Protein AF-A0A7U9SGE2-F1 (afdb_monomer)

pLDDT: mean 87.0, std 10.81, range [28.8, 98.5]

Nearest PDB structures (foldseek):
  7luy-assembly3_C  TM=8.066E-01  e=1.264E-09  Bartonella henselae str. Houston-1
  7luy-assembly3_D  TM=8.077E-01  e=1.597E-09  Bartonella henselae str. Houston-1
  1ex7-assembly1_A  TM=7.491E-01  e=9.435E-10  Saccharomyces cerevisiae
  4f4j-assembly2_A  TM=6.483E-01  e=5.455E-09  Saccharomyces cerevisiae S288C
  1z6g-assembly1_A  TM=7.133E-01  e=2.646E-08  Plasmodium falciparum 3D7

Sequence (364 aa):
MLKKLFLIDGAAGTGKTDFIQYVKNKYHNANILYKYTTRSFREDDDKENLDLIFLPEEEYRLKNIKDENSYIYGGCSYGFLESDLNESLEKYEYTIIIVRSYQTINGLIQRYKEKAFVIPVFIYTDRNLVEQRLRLDGYSQEKIDFRVKRSESCWEDYLENDYLEIPIIINNSSKSDFHRKINQLFKSELVKERYDYIYINPSVKYELISPLYGYKKIIQNKLEEFPFEKNVFLMMKFRDENQGTYKYIEKELKNNGFNCVRADDKEWAHITDTSFNPMAVLYCCKYGIALFDEAEKGSTYNPNVAYELGMMQCQNKRCLILKHSSLPNPPFDIVKDLYITYTKEIEIEEILSNWLISLKGKGR

Radius of gyration: 27.53 Å; Cα contacts (8 Å, |Δi|>4): 521; chains: 1; bounding box: 65×34×81 Å

Structure (mmCIF, N/CA/C/O backbone):
data_AF-A0A7U9SGE2-F1
#
_entry.id   AF-A0A7U9SGE2-F1
#
loop_
_atom_site.group_PDB
_atom_site.id
_atom_site.type_symbol
_atom_site.label_atom_id
_atom_site.label_alt_id
_atom_site.label_comp_id
_atom_site.label_asym_id
_atom_site.label_entity_id
_atom_site.label_seq_id
_atom_site.pdbx_PDB_ins_code
_atom_site.Cartn_x
_atom_site.Cartn_y
_atom_site.Cartn_z
_atom_site.occupancy
_atom_site.B_iso_or_equiv
_atom_site.auth_seq_id
_atom_site.auth_comp_id
_atom_site.auth_asym_id
_atom_site.auth_atom_id
_atom_site.pdbx_PDB_model_num
ATOM 1 N N . MET A 1 1 ? -3.901 10.226 -5.146 1.00 70.19 1 MET A N 1
ATOM 2 C CA . MET A 1 1 ? -3.843 9.108 -6.114 1.00 70.19 1 MET A CA 1
ATOM 3 C C . MET A 1 1 ? -2.519 8.400 -5.946 1.00 70.19 1 MET A C 1
ATOM 5 O O . MET A 1 1 ? -1.485 9.063 -5.971 1.00 70.19 1 MET A O 1
ATOM 9 N N . LEU A 1 2 ? -2.558 7.085 -5.764 1.00 86.75 2 LEU A N 1
ATOM 10 C CA . LEU A 1 2 ? -1.365 6.256 -5.630 1.00 86.75 2 LEU A CA 1
ATOM 11 C C . LEU A 1 2 ? -0.524 6.296 -6.911 1.00 86.75 2 LEU A C 1
ATOM 13 O O . LEU A 1 2 ? -1.055 6.352 -8.027 1.00 86.75 2 LEU A O 1
ATOM 17 N N . LYS A 1 3 ? 0.797 6.288 -6.735 1.00 93.62 3 LYS A N 1
ATOM 18 C CA . LYS A 1 3 ? 1.788 6.367 -7.813 1.00 93.62 3 LYS A CA 1
ATOM 19 C C . LYS A 1 3 ? 2.025 4.996 -8.438 1.00 93.62 3 LYS A C 1
ATOM 21 O O . LYS A 1 3 ? 1.731 3.974 -7.818 1.00 93.62 3 LYS A O 1
ATOM 26 N N . LYS A 1 4 ? 2.524 4.970 -9.674 1.00 94.75 4 LYS A N 1
ATOM 27 C CA . LYS A 1 4 ? 2.770 3.735 -10.426 1.00 94.75 4 LYS A CA 1
ATOM 28 C C . LYS A 1 4 ? 4.206 3.716 -10.925 1.00 94.75 4 LYS A C 1
ATOM 30 O O . LYS A 1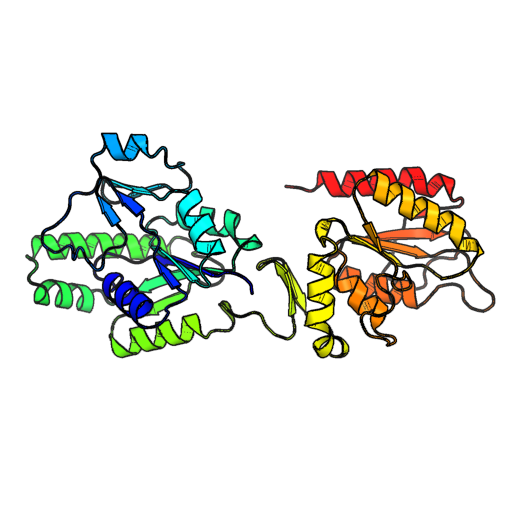 4 ? 4.654 4.675 -11.548 1.00 94.75 4 LYS A O 1
ATOM 35 N N . LEU A 1 5 ? 4.903 2.620 -10.663 1.00 95.25 5 LEU A N 1
ATOM 36 C CA . LEU A 1 5 ? 6.276 2.379 -11.082 1.00 95.25 5 LEU A CA 1
ATOM 37 C C . LEU A 1 5 ? 6.302 1.191 -12.042 1.00 95.25 5 LEU A C 1
ATOM 39 O O . LEU A 1 5 ? 6.166 0.052 -11.610 1.00 95.25 5 LEU A O 1
ATOM 43 N N . PHE A 1 6 ? 6.490 1.440 -13.332 1.00 94.00 6 PHE A N 1
ATOM 44 C CA . PHE A 1 6 ? 6.685 0.381 -14.314 1.00 94.00 6 PHE A CA 1
ATOM 45 C C . PHE A 1 6 ? 8.160 0.009 -14.418 1.00 94.00 6 PHE A C 1
ATOM 47 O O . PHE A 1 6 ? 8.995 0.863 -14.720 1.00 94.00 6 PHE A O 1
ATOM 54 N N . LEU A 1 7 ? 8.459 -1.271 -14.214 1.00 93.25 7 LEU A N 1
ATOM 55 C CA . LEU A 1 7 ? 9.791 -1.843 -14.391 1.00 93.25 7 LEU A CA 1
ATOM 56 C C . LEU A 1 7 ? 9.797 -2.611 -15.710 1.00 93.25 7 LEU A C 1
ATOM 58 O O . LEU A 1 7 ? 9.253 -3.709 -15.794 1.00 93.25 7 LEU A O 1
ATOM 62 N N . ILE A 1 8 ? 10.346 -2.004 -16.756 1.00 90.44 8 ILE A N 1
ATOM 63 C CA . ILE A 1 8 ? 10.325 -2.566 -18.104 1.00 90.44 8 ILE A CA 1
ATOM 64 C C . ILE A 1 8 ? 11.584 -3.391 -18.340 1.00 90.44 8 ILE A C 1
ATOM 66 O O . ILE A 1 8 ? 12.702 -2.873 -18.352 1.00 90.44 8 ILE A O 1
ATOM 70 N N . ASP A 1 9 ? 11.374 -4.665 -18.616 1.00 86.81 9 ASP A N 1
ATOM 71 C CA . ASP A 1 9 ? 12.390 -5.625 -18.991 1.00 86.81 9 ASP A CA 1
ATOM 72 C C . ASP A 1 9 ? 12.185 -6.074 -20.452 1.00 86.81 9 ASP A C 1
ATOM 74 O O . ASP A 1 9 ? 11.081 -6.048 -20.993 1.00 86.81 9 ASP A O 1
ATOM 78 N N . GLY A 1 10 ? 13.256 -6.448 -21.145 1.00 76.50 10 GLY A N 1
ATOM 79 C CA . GLY A 1 10 ? 13.202 -7.044 -22.488 1.00 76.50 10 GLY A CA 1
ATOM 80 C C . GLY A 1 10 ? 14.547 -6.982 -23.212 1.00 76.50 10 GLY A C 1
ATOM 81 O O . GLY A 1 10 ? 15.361 -6.097 -22.944 1.00 76.50 10 GLY A O 1
ATOM 82 N N . ALA A 1 11 ? 14.824 -7.900 -24.136 1.00 66.62 11 ALA A N 1
ATOM 83 C CA . ALA A 1 11 ? 16.107 -7.951 -24.841 1.00 66.62 11 ALA A CA 1
ATOM 84 C C . ALA A 1 11 ? 16.345 -6.760 -25.800 1.00 66.62 11 ALA A C 1
ATOM 86 O O . ALA A 1 11 ? 15.543 -5.834 -25.924 1.00 66.62 11 ALA A O 1
ATOM 87 N N . ALA A 1 12 ? 17.501 -6.722 -26.468 1.00 62.81 12 ALA A N 1
ATOM 88 C CA . ALA A 1 12 ? 17.719 -5.771 -27.560 1.00 62.81 12 ALA A CA 1
ATOM 89 C C . ALA A 1 12 ? 16.817 -6.132 -28.757 1.00 62.81 12 ALA A C 1
ATOM 91 O O . ALA A 1 12 ? 16.664 -7.307 -29.065 1.00 62.81 12 ALA A O 1
ATOM 92 N N . GLY A 1 13 ? 16.227 -5.139 -29.428 1.00 61.16 13 GLY A N 1
ATOM 93 C CA . GLY A 1 13 ? 15.352 -5.375 -30.589 1.00 61.16 13 GLY A CA 1
ATOM 94 C C . GLY A 1 13 ? 13.910 -5.791 -30.261 1.00 61.16 13 GLY A C 1
ATOM 95 O O . GLY A 1 13 ? 13.106 -5.942 -31.175 1.00 61.16 13 GLY A O 1
ATOM 96 N N . THR A 1 14 ? 13.533 -5.9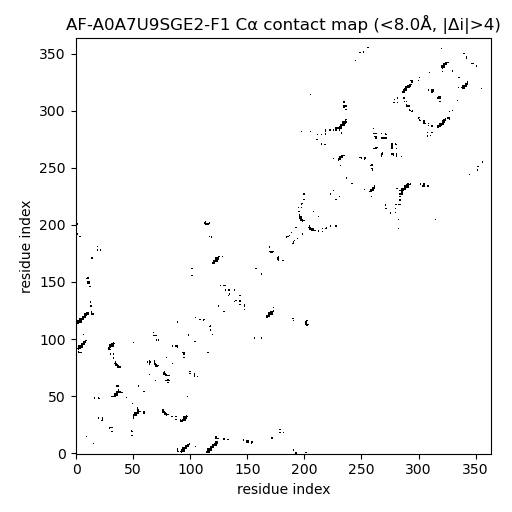07 -28.982 1.00 67.56 14 THR A N 1
ATOM 97 C CA . THR A 1 14 ? 12.165 -6.299 -28.587 1.00 67.56 14 THR A CA 1
ATOM 98 C C . THR A 1 14 ? 11.148 -5.154 -28.615 1.00 67.56 14 THR A C 1
ATOM 100 O O . THR A 1 14 ? 9.967 -5.386 -28.390 1.00 67.56 14 THR A O 1
ATOM 103 N N . GLY A 1 15 ? 11.560 -3.917 -28.929 1.00 75.38 15 GLY A N 1
ATOM 104 C CA . GLY A 1 15 ? 10.654 -2.763 -29.075 1.00 75.38 15 GLY A CA 1
ATOM 105 C C . GLY A 1 15 ? 10.629 -1.761 -27.923 1.00 75.38 15 GLY A C 1
ATOM 106 O O . GLY A 1 15 ? 9.680 -0.993 -27.812 1.00 75.38 15 GLY A O 1
ATOM 107 N N . LYS A 1 16 ? 11.661 -1.724 -27.075 1.00 81.06 16 LYS A N 1
ATOM 108 C CA . LYS A 1 16 ? 11.772 -0.736 -25.982 1.00 81.06 16 LYS A CA 1
ATOM 109 C C . LYS A 1 16 ? 11.719 0.719 -26.461 1.00 81.06 16 LYS A C 1
ATOM 111 O O . LYS A 1 16 ? 11.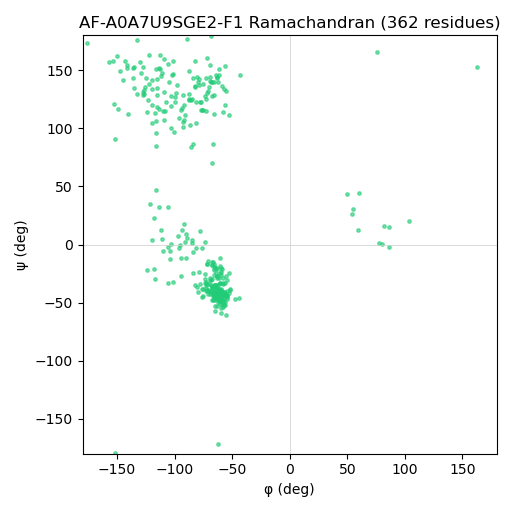042 1.529 -25.842 1.00 81.06 16 LYS A O 1
ATOM 116 N N . THR A 1 17 ? 12.372 1.033 -27.578 1.00 80.69 17 THR A N 1
ATOM 117 C CA . THR A 1 17 ? 12.326 2.373 -28.186 1.00 80.69 17 THR A CA 1
ATOM 118 C C . THR A 1 17 ? 10.905 2.738 -28.623 1.00 80.69 17 THR A C 1
ATOM 120 O O . THR A 1 17 ? 10.425 3.824 -28.312 1.00 80.69 17 THR A O 1
ATOM 123 N N . ASP A 1 18 ? 10.189 1.800 -29.257 1.00 85.31 18 ASP A N 1
ATOM 124 C CA . ASP A 1 18 ? 8.790 1.995 -29.662 1.00 85.31 18 ASP A CA 1
ATOM 125 C C . ASP A 1 18 ? 7.867 2.161 -28.443 1.00 85.31 18 ASP A C 1
ATOM 127 O O . ASP A 1 18 ? 6.985 3.016 -28.450 1.00 85.31 18 ASP A O 1
ATOM 131 N N . PHE A 1 19 ? 8.118 1.419 -27.356 1.00 88.12 19 PHE A N 1
ATOM 132 C CA . PHE A 1 19 ? 7.424 1.604 -26.079 1.00 88.12 19 PHE A CA 1
ATOM 133 C C . PHE A 1 19 ? 7.643 3.014 -25.514 1.00 88.12 19 PHE A C 1
ATOM 135 O O . PHE A 1 19 ? 6.668 3.690 -25.188 1.00 88.12 19 PHE A O 1
ATOM 142 N N . ILE A 1 20 ? 8.899 3.475 -25.421 1.00 87.69 20 ILE A N 1
ATOM 143 C CA . ILE A 1 20 ? 9.243 4.815 -24.917 1.00 87.69 20 ILE A CA 1
ATOM 144 C C . ILE A 1 20 ? 8.519 5.884 -25.733 1.00 87.69 20 ILE A C 1
ATOM 146 O O . ILE A 1 20 ? 7.838 6.734 -25.160 1.00 87.69 20 ILE A O 1
ATOM 150 N N . GLN A 1 21 ? 8.650 5.832 -27.059 1.00 88.19 21 GLN A N 1
ATOM 151 C CA . GLN A 1 21 ? 8.074 6.829 -27.955 1.00 88.19 21 GLN A CA 1
ATOM 152 C C . GLN A 1 21 ? 6.547 6.855 -27.836 1.00 88.19 21 GLN A C 1
ATOM 154 O O . GLN A 1 21 ? 5.941 7.917 -27.693 1.00 88.19 21 GLN A O 1
ATOM 159 N N . TYR A 1 22 ? 5.919 5.679 -27.843 1.00 90.81 22 TYR A N 1
ATOM 160 C CA . TYR A 1 22 ? 4.475 5.563 -27.713 1.00 90.81 22 TYR A CA 1
ATOM 161 C C . TYR A 1 22 ? 3.971 6.107 -26.370 1.00 90.81 22 TYR A C 1
ATOM 163 O O . TYR A 1 22 ? 2.984 6.846 -26.335 1.00 90.81 22 TYR A O 1
ATOM 171 N N . VAL A 1 23 ? 4.660 5.782 -25.269 1.00 91.56 23 VAL A N 1
ATOM 172 C CA . VAL A 1 23 ? 4.284 6.253 -23.932 1.00 91.56 23 VAL A CA 1
ATOM 173 C C . VAL A 1 23 ? 4.472 7.763 -23.802 1.00 91.56 23 VAL A C 1
ATOM 175 O O . VAL A 1 23 ? 3.528 8.431 -23.388 1.00 91.56 23 VAL A O 1
ATOM 178 N N . LYS A 1 24 ? 5.619 8.315 -24.225 1.00 89.06 24 LYS A N 1
ATOM 179 C CA . LYS A 1 24 ? 5.891 9.766 -24.207 1.00 89.06 24 LYS A CA 1
ATOM 180 C C . LYS A 1 24 ? 4.834 10.561 -24.979 1.00 89.06 24 LYS A C 1
ATOM 182 O O . LYS A 1 24 ? 4.360 11.588 -24.500 1.00 89.06 24 LYS A O 1
ATOM 187 N N . ASN A 1 25 ? 4.432 10.067 -26.150 1.00 90.44 25 ASN A N 1
ATOM 188 C CA . ASN A 1 25 ? 3.464 10.757 -27.003 1.00 90.44 25 ASN A CA 1
ATOM 189 C C . ASN A 1 25 ? 2.035 10.704 -26.453 1.00 90.44 25 ASN A C 1
ATOM 191 O O . ASN A 1 25 ? 1.255 11.624 -26.689 1.00 90.44 25 ASN A O 1
ATOM 195 N N . LYS A 1 26 ? 1.667 9.621 -25.761 1.00 92.75 26 LYS A N 1
ATOM 196 C CA . LYS A 1 26 ? 0.279 9.366 -25.357 1.00 92.75 26 LYS A CA 1
ATOM 197 C C . LYS A 1 26 ? -0.029 9.699 -23.899 1.00 92.75 26 LYS A C 1
ATOM 199 O O . LYS A 1 26 ? -1.162 10.065 -23.593 1.00 92.75 26 LYS A O 1
ATOM 204 N N . TYR A 1 27 ? 0.937 9.534 -23.002 1.00 91.06 27 TYR A N 1
ATOM 205 C CA . TYR A 1 27 ? 0.754 9.666 -21.559 1.00 91.06 27 TYR A CA 1
ATOM 206 C C . TYR A 1 27 ? 1.595 10.831 -21.036 1.00 91.06 27 TYR A C 1
ATOM 208 O O . TYR A 1 27 ? 2.706 10.649 -20.553 1.00 91.06 27 TYR A O 1
ATOM 216 N N . HIS A 1 28 ? 1.055 12.049 -21.110 1.00 90.12 28 HIS A N 1
ATOM 217 C CA . HIS A 1 28 ? 1.766 13.269 -20.692 1.00 90.12 28 HIS A CA 1
ATOM 218 C C . HIS A 1 28 ? 2.068 13.340 -19.183 1.00 90.12 28 HIS A C 1
ATOM 220 O O . HIS A 1 28 ? 2.900 14.129 -18.753 1.00 90.12 28 HIS A O 1
ATOM 226 N N . ASN A 1 29 ? 1.400 12.516 -18.373 1.00 91.25 29 ASN A N 1
ATOM 227 C CA . ASN A 1 29 ? 1.645 12.345 -16.938 1.00 91.25 29 ASN A CA 1
ATOM 228 C C . ASN A 1 29 ? 2.606 11.182 -16.625 1.00 91.25 29 ASN A C 1
ATOM 230 O O . ASN A 1 29 ? 2.692 10.757 -15.467 1.00 91.25 29 ASN A O 1
ATOM 234 N N . ALA A 1 30 ? 3.284 10.649 -17.644 1.00 94.12 30 ALA A N 1
ATOM 235 C CA . ALA A 1 30 ? 4.297 9.620 -17.518 1.00 94.12 30 ALA A CA 1
ATOM 236 C C . ALA A 1 30 ? 5.703 10.202 -17.686 1.00 94.12 30 ALA A C 1
ATOM 238 O O . ALA A 1 30 ? 5.945 11.017 -18.574 1.00 94.12 30 ALA A O 1
ATOM 239 N N . ASN A 1 31 ? 6.641 9.731 -16.870 1.00 96.00 31 ASN A N 1
ATOM 240 C CA . ASN A 1 31 ? 8.053 10.063 -16.981 1.00 96.00 31 ASN A CA 1
ATOM 241 C C . ASN A 1 31 ? 8.891 8.805 -17.210 1.00 96.00 31 ASN A C 1
ATOM 243 O O . ASN A 1 31 ? 8.720 7.798 -16.522 1.00 96.00 31 ASN A O 1
ATOM 247 N N . ILE A 1 32 ? 9.805 8.881 -18.177 1.00 94.75 32 ILE A N 1
ATOM 248 C CA . ILE A 1 32 ? 10.808 7.845 -18.426 1.00 94.75 32 ILE A CA 1
ATOM 249 C C . ILE A 1 32 ? 12.066 8.236 -17.652 1.00 94.75 32 ILE A C 1
ATOM 251 O O . ILE A 1 32 ? 12.657 9.280 -17.924 1.00 94.75 32 ILE A O 1
ATOM 255 N N . LEU A 1 33 ? 12.476 7.406 -16.697 1.00 94.88 33 LEU A N 1
ATOM 256 C CA . LEU A 1 33 ? 13.685 7.639 -15.921 1.00 94.88 33 LEU A CA 1
ATOM 257 C C . LEU A 1 33 ? 14.923 7.348 -16.775 1.00 94.88 33 LEU A C 1
ATOM 259 O O . LEU A 1 33 ? 15.059 6.259 -17.337 1.00 94.88 33 LEU A O 1
ATOM 263 N N . TYR A 1 34 ? 15.838 8.312 -16.829 1.00 92.25 34 TYR A N 1
ATOM 264 C CA . TYR A 1 34 ? 17.134 8.133 -17.469 1.00 92.25 34 TYR A CA 1
ATOM 265 C C . TYR A 1 34 ? 18.093 7.373 -16.548 1.00 92.2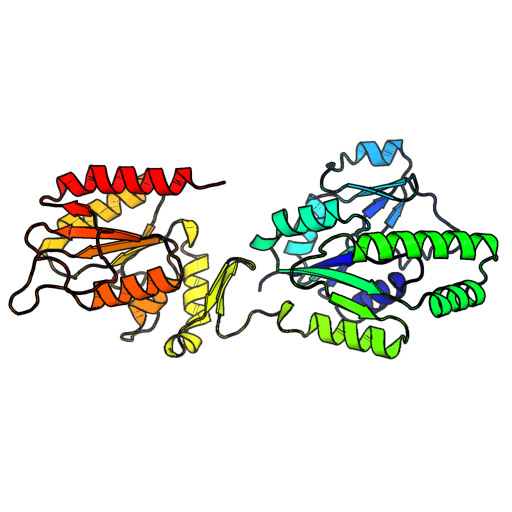5 34 TYR A C 1
ATOM 267 O O . TYR A 1 34 ? 18.157 7.628 -15.346 1.00 92.25 34 TYR A O 1
ATOM 275 N N . LYS A 1 35 ? 18.875 6.458 -17.120 1.00 93.38 35 LYS A N 1
ATOM 276 C CA . LYS A 1 35 ? 19.960 5.753 -16.429 1.00 93.38 35 LYS A CA 1
ATOM 277 C C . LYS A 1 35 ? 21.306 6.196 -16.961 1.00 93.38 35 LYS A C 1
ATOM 279 O O . LYS A 1 35 ? 21.477 6.410 -18.156 1.00 93.38 35 LYS A O 1
ATOM 284 N N . TYR A 1 36 ? 22.293 6.209 -16.090 1.00 95.69 36 TYR A N 1
ATOM 285 C CA . TYR A 1 36 ? 23.687 6.376 -16.449 1.00 95.69 36 TYR A CA 1
ATOM 286 C C . TYR A 1 36 ? 24.263 5.046 -16.935 1.00 95.69 36 TYR A C 1
ATOM 288 O O . TYR A 1 36 ? 23.899 3.982 -16.426 1.00 95.69 36 TYR A O 1
ATOM 296 N N . THR A 1 37 ? 25.161 5.084 -17.917 1.00 94.88 37 THR A N 1
ATOM 297 C CA . THR A 1 37 ? 25.868 3.888 -18.385 1.00 94.88 37 THR A CA 1
ATOM 298 C C . THR A 1 37 ? 27.280 4.188 -18.868 1.00 94.88 37 THR A C 1
ATOM 300 O O . THR A 1 37 ? 27.529 5.254 -19.423 1.00 94.88 37 THR A O 1
ATOM 303 N N . THR A 1 38 ? 28.175 3.209 -18.710 1.00 95.44 38 THR A N 1
ATOM 304 C CA . THR A 1 38 ? 29.545 3.237 -19.253 1.00 95.44 38 THR A CA 1
ATOM 305 C C . THR A 1 38 ? 29.652 2.615 -20.646 1.00 95.44 38 THR A C 1
ATOM 307 O O . THR A 1 38 ? 30.730 2.547 -21.237 1.00 95.44 38 THR A O 1
ATOM 310 N N . ARG A 1 39 ? 28.523 2.164 -21.213 1.00 90.31 39 ARG A N 1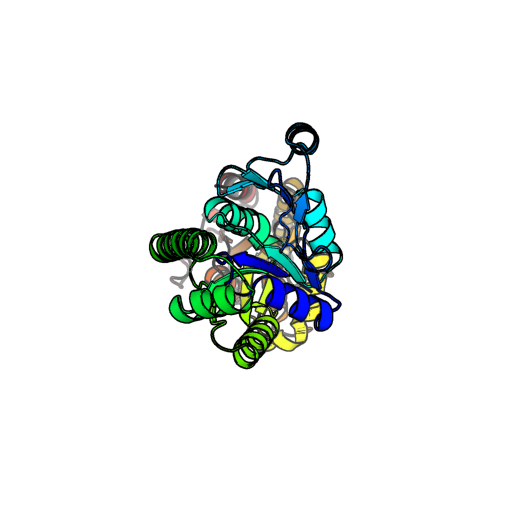
ATOM 311 C CA . ARG A 1 39 ? 28.453 1.689 -22.597 1.00 90.31 39 ARG A CA 1
ATOM 312 C C . ARG A 1 39 ? 28.806 2.826 -23.558 1.00 90.31 39 ARG A C 1
ATOM 314 O O . ARG A 1 39 ? 28.312 3.931 -23.406 1.00 90.31 39 ARG A O 1
ATOM 321 N N . SER A 1 40 ? 29.561 2.548 -24.617 1.00 87.31 40 SER A N 1
ATOM 322 C CA . SER A 1 40 ? 29.750 3.520 -25.701 1.00 87.31 40 SER A CA 1
ATOM 323 C C . SER A 1 40 ? 28.464 3.734 -26.510 1.00 87.31 40 SER A C 1
ATOM 325 O O . SER A 1 40 ? 27.698 2.794 -26.765 1.00 87.31 40 SER A O 1
ATOM 327 N N . PHE A 1 41 ? 28.257 4.971 -26.955 1.00 85.25 41 PHE A N 1
ATOM 328 C CA . PHE A 1 41 ? 27.234 5.309 -27.942 1.00 85.25 41 PHE A CA 1
ATOM 329 C C . PHE A 1 41 ? 27.469 4.517 -29.240 1.00 85.25 41 PHE A C 1
ATOM 331 O O . PHE A 1 41 ? 28.610 4.367 -29.677 1.00 85.25 41 PHE A O 1
ATOM 338 N N . ARG A 1 42 ? 26.408 3.966 -29.832 1.00 81.00 42 ARG A N 1
ATOM 339 C CA . ARG A 1 42 ? 26.447 3.212 -31.098 1.00 81.00 42 ARG A CA 1
ATOM 340 C C . ARG A 1 42 ? 25.866 4.061 -32.222 1.00 81.00 42 ARG A C 1
ATOM 342 O O . ARG A 1 42 ? 25.034 4.914 -31.966 1.00 81.00 42 ARG A O 1
ATOM 349 N N . GLU A 1 43 ? 26.254 3.801 -33.465 1.00 69.62 43 GLU A N 1
ATOM 350 C CA . GLU A 1 43 ? 25.733 4.551 -34.623 1.00 69.62 43 GLU A CA 1
ATOM 351 C C . GLU A 1 43 ? 24.205 4.469 -34.753 1.00 69.62 43 GLU A C 1
ATOM 353 O O . GLU A 1 43 ? 23.572 5.452 -35.118 1.00 69.62 43 GLU A O 1
ATOM 358 N N . ASP A 1 44 ? 23.609 3.339 -34.367 1.00 66.75 44 ASP A N 1
ATOM 359 C CA . ASP A 1 44 ? 22.158 3.126 -34.442 1.00 66.75 44 ASP A CA 1
ATOM 360 C C . ASP A 1 44 ? 21.398 3.579 -33.177 1.00 66.75 44 ASP A C 1
ATOM 362 O O . ASP A 1 44 ? 20.211 3.289 -33.018 1.00 66.75 44 ASP A O 1
ATOM 366 N N . ASP A 1 45 ? 22.081 4.211 -32.218 1.00 72.25 45 ASP A N 1
ATOM 367 C CA . ASP A 1 45 ? 21.438 4.759 -31.026 1.00 72.25 45 ASP A CA 1
ATOM 368 C C . ASP A 1 45 ? 20.718 6.074 -31.398 1.00 72.25 45 ASP A C 1
ATOM 370 O O . ASP A 1 45 ? 21.344 7.070 -31.751 1.00 72.25 45 ASP A O 1
ATOM 374 N N . ASP A 1 46 ? 19.389 6.113 -31.280 1.00 69.12 46 ASP A N 1
ATOM 375 C CA . ASP A 1 46 ? 18.607 7.342 -31.473 1.00 69.12 46 ASP A CA 1
ATOM 376 C C . ASP A 1 46 ? 18.622 8.206 -30.200 1.00 69.12 46 ASP A C 1
ATOM 378 O O . ASP A 1 46 ? 17.931 7.907 -29.221 1.00 69.12 46 ASP A O 1
ATOM 382 N N . LYS A 1 47 ? 19.405 9.294 -30.210 1.00 64.38 47 LYS A N 1
ATOM 383 C CA . LYS A 1 47 ? 19.574 10.201 -29.057 1.00 64.38 47 LYS A CA 1
ATOM 384 C C . LYS A 1 47 ? 18.258 10.759 -28.509 1.00 64.38 47 LYS A C 1
ATOM 386 O O . LYS A 1 47 ? 18.190 11.008 -27.307 1.00 64.38 47 LYS A O 1
ATOM 391 N N . GLU A 1 48 ? 17.229 10.947 -29.333 1.00 61.84 48 GLU A N 1
ATOM 392 C CA . GLU A 1 48 ? 15.953 11.522 -28.883 1.00 61.84 48 GLU A CA 1
ATOM 393 C C . GLU A 1 48 ? 15.070 10.493 -28.152 1.00 61.84 48 GLU A C 1
ATOM 395 O O . GLU A 1 48 ? 14.252 10.844 -27.292 1.00 61.84 48 GLU A O 1
ATOM 400 N N . ASN A 1 49 ? 15.280 9.202 -28.429 1.00 66.06 49 ASN A N 1
ATOM 401 C CA . ASN A 1 49 ? 14.423 8.106 -27.974 1.00 66.06 49 ASN A CA 1
ATOM 402 C C . ASN A 1 49 ? 15.130 7.090 -27.057 1.00 66.06 49 ASN A C 1
ATOM 404 O O . ASN A 1 49 ? 14.663 5.960 -26.902 1.00 66.06 49 ASN A O 1
ATOM 408 N N . LEU A 1 50 ? 16.222 7.497 -26.402 1.00 79.19 50 LEU A N 1
ATOM 409 C CA . LEU A 1 50 ? 16.955 6.681 -25.427 1.00 79.19 50 LEU A CA 1
ATOM 410 C C . LEU A 1 50 ? 16.637 7.055 -23.977 1.00 79.19 50 LEU A C 1
ATOM 412 O O . LEU A 1 50 ? 16.438 8.220 -23.644 1.00 79.19 50 LEU A O 1
ATOM 416 N N . ASP A 1 51 ? 16.658 6.047 -23.105 1.00 85.50 51 ASP A N 1
ATOM 417 C CA . ASP A 1 51 ? 16.588 6.151 -21.641 1.00 85.50 51 ASP A CA 1
ATOM 418 C C . ASP A 1 51 ? 17.983 6.233 -20.990 1.00 85.50 51 ASP A C 1
ATOM 420 O O . ASP A 1 51 ? 18.135 5.941 -19.805 1.00 85.50 51 ASP A O 1
ATOM 424 N N . LEU A 1 52 ? 19.030 6.560 -21.757 1.00 90.31 52 LEU A N 1
ATOM 425 C CA . LEU A 1 52 ? 20.425 6.434 -21.330 1.00 90.31 52 LEU A CA 1
ATOM 426 C C . LEU A 1 52 ? 21.184 7.762 -21.388 1.00 90.31 52 LEU A C 1
ATOM 428 O O . LEU A 1 52 ? 21.104 8.500 -22.367 1.00 90.31 52 LEU A O 1
ATOM 432 N N . ILE A 1 53 ? 21.990 7.997 -20.357 1.00 91.88 53 ILE A N 1
ATOM 433 C CA . ILE A 1 53 ? 23.021 9.027 -20.274 1.00 91.88 53 ILE A CA 1
ATOM 434 C C . ILE A 1 53 ? 24.369 8.307 -20.299 1.00 91.88 53 ILE A C 1
ATOM 436 O O . ILE A 1 53 ? 24.699 7.535 -19.396 1.00 91.88 53 ILE A O 1
ATOM 440 N N . PHE A 1 54 ? 25.139 8.536 -21.356 1.00 93.56 54 PHE A N 1
ATOM 441 C CA . PHE A 1 54 ? 26.429 7.888 -21.573 1.00 93.56 54 PHE A CA 1
ATOM 442 C C . PHE A 1 54 ? 27.533 8.663 -20.859 1.00 93.56 54 PHE A C 1
ATOM 444 O O . PHE A 1 54 ? 27.689 9.856 -21.108 1.00 93.56 54 PHE A O 1
ATOM 451 N N . LEU A 1 55 ? 28.289 7.989 -19.994 1.00 93.88 55 LEU A N 1
ATOM 452 C CA . LEU A 1 55 ? 29.377 8.580 -19.218 1.00 93.88 55 LEU A CA 1
ATOM 453 C C . LEU A 1 55 ? 30.662 7.749 -19.352 1.00 93.88 55 LEU A C 1
ATOM 455 O O . LEU A 1 55 ? 30.587 6.520 -19.429 1.00 93.88 55 LEU A O 1
ATOM 459 N N . PRO A 1 56 ? 31.847 8.382 -19.309 1.00 94.25 56 PRO A N 1
ATOM 460 C CA . PRO A 1 56 ? 33.091 7.684 -19.015 1.00 94.25 56 PRO A CA 1
ATOM 461 C C . PRO A 1 56 ? 33.024 6.951 -17.667 1.00 94.25 56 PRO A C 1
ATOM 463 O O . PRO A 1 56 ? 32.314 7.363 -16.750 1.00 94.25 56 PRO A O 1
ATOM 466 N N . GLU A 1 57 ? 33.812 5.886 -17.527 1.00 92.88 57 GLU A N 1
ATOM 467 C CA . GLU A 1 57 ? 33.875 5.060 -16.312 1.00 92.88 57 GLU A CA 1
ATOM 468 C C . GLU A 1 57 ? 34.171 5.892 -15.046 1.00 92.88 57 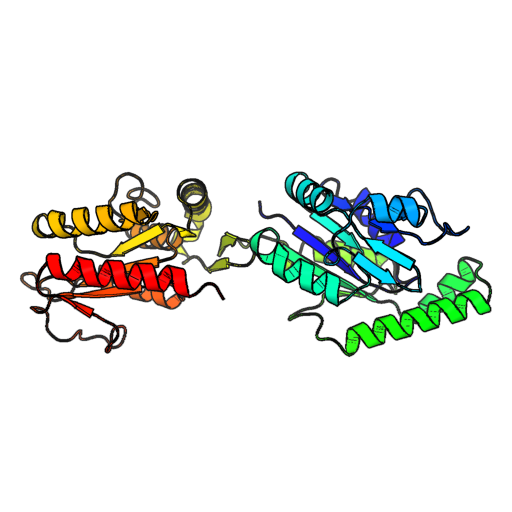GLU A C 1
ATOM 470 O O . GLU A 1 57 ? 33.563 5.672 -13.998 1.00 92.88 57 GLU A O 1
ATOM 475 N N . GLU A 1 58 ? 35.059 6.884 -15.145 1.00 93.44 58 GLU A N 1
ATOM 476 C CA . GLU A 1 58 ? 35.407 7.782 -14.037 1.00 93.44 58 GLU A CA 1
ATOM 477 C C . GLU A 1 58 ? 34.220 8.658 -13.609 1.00 93.44 58 GLU A C 1
ATOM 479 O O . GLU A 1 58 ? 33.890 8.720 -12.425 1.00 93.44 58 GLU A O 1
ATOM 484 N N . GLU A 1 59 ? 33.512 9.269 -14.562 1.00 94.69 59 GLU A N 1
ATOM 485 C CA . GLU A 1 59 ? 32.332 10.095 -14.284 1.00 94.69 59 GLU A CA 1
ATOM 486 C C . GLU A 1 59 ? 31.157 9.275 -13.745 1.00 94.69 59 GLU A C 1
ATOM 488 O O . GLU A 1 59 ? 30.431 9.735 -12.863 1.00 94.69 59 GLU A O 1
ATOM 493 N N . TYR A 1 60 ? 30.982 8.043 -14.235 1.00 95.12 60 TYR A N 1
ATOM 494 C CA . TYR A 1 60 ? 29.975 7.126 -13.706 1.00 95.12 60 TYR A CA 1
ATOM 495 C C . TYR A 1 60 ? 30.230 6.822 -12.225 1.00 95.12 60 TYR A C 1
ATOM 497 O O . TYR A 1 60 ? 29.300 6.861 -11.420 1.00 95.12 60 TYR A O 1
ATOM 505 N N . ARG A 1 61 ? 31.491 6.587 -11.836 1.00 92.06 61 ARG A N 1
ATOM 506 C CA . ARG A 1 61 ? 31.862 6.360 -10.429 1.00 92.06 61 ARG A CA 1
ATOM 507 C C . ARG A 1 61 ? 31.572 7.580 -9.559 1.00 92.06 61 ARG A C 1
ATOM 509 O O . ARG A 1 61 ? 31.062 7.420 -8.455 1.00 92.06 61 ARG A O 1
ATOM 516 N N . LEU A 1 62 ? 31.799 8.790 -10.074 1.00 95.50 62 LEU A N 1
ATOM 517 C CA . LEU A 1 62 ? 31.497 10.036 -9.358 1.00 95.50 62 LEU A CA 1
ATOM 518 C C . LEU A 1 62 ? 29.999 10.242 -9.082 1.00 95.50 62 LEU A C 1
ATOM 520 O O . LEU A 1 62 ? 29.651 10.992 -8.170 1.00 95.50 62 LEU A O 1
ATOM 524 N N . LYS A 1 63 ? 29.099 9.568 -9.814 1.00 94.50 63 LYS A N 1
ATOM 525 C CA . LYS A 1 63 ? 27.657 9.598 -9.512 1.00 94.50 63 LYS A CA 1
ATOM 526 C C . LYS A 1 63 ? 27.306 8.910 -8.194 1.00 94.50 63 LYS A C 1
ATOM 528 O O . LYS A 1 63 ? 26.218 9.163 -7.687 1.00 94.50 63 LYS A O 1
ATOM 533 N N . ASN A 1 64 ? 28.193 8.075 -7.638 1.00 92.25 64 ASN A N 1
ATOM 534 C CA . ASN A 1 64 ? 27.968 7.342 -6.387 1.00 92.25 64 ASN A CA 1
ATOM 535 C C . ASN A 1 64 ? 26.618 6.598 -6.375 1.00 92.25 64 ASN A C 1
ATOM 537 O O . ASN A 1 64 ? 25.866 6.637 -5.397 1.00 92.25 64 ASN A O 1
ATOM 541 N N . ILE A 1 65 ? 26.284 5.949 -7.495 1.00 95.31 65 ILE A N 1
ATOM 542 C CA . ILE A 1 65 ? 25.066 5.145 -7.612 1.00 95.31 65 ILE A CA 1
ATOM 543 C C . ILE A 1 65 ? 25.197 3.953 -6.666 1.00 95.31 65 ILE A C 1
ATOM 545 O O . ILE A 1 65 ? 26.194 3.237 -6.703 1.00 95.31 65 ILE A O 1
ATOM 549 N N . LYS A 1 66 ? 24.187 3.745 -5.819 1.00 94.44 66 LYS A N 1
ATOM 550 C CA . LYS A 1 66 ? 24.152 2.603 -4.901 1.00 94.44 66 LYS A CA 1
ATOM 551 C C . LYS A 1 66 ? 24.079 1.291 -5.676 1.00 94.44 66 LYS A C 1
ATOM 553 O O . LYS A 1 66 ? 23.350 1.210 -6.666 1.00 94.44 66 LYS A O 1
ATOM 558 N N . ASP A 1 67 ? 24.716 0.250 -5.146 1.00 92.62 67 ASP A N 1
ATOM 559 C CA . ASP A 1 67 ? 24.727 -1.087 -5.749 1.00 92.62 67 ASP A CA 1
ATOM 560 C C . ASP A 1 67 ? 23.312 -1.600 -6.057 1.00 92.62 67 ASP A C 1
ATOM 562 O O . ASP A 1 67 ? 23.060 -2.084 -7.155 1.00 92.62 67 ASP A O 1
ATOM 566 N N . GLU A 1 68 ? 22.353 -1.377 -5.150 1.00 93.62 68 GLU A N 1
ATOM 567 C CA . GLU A 1 68 ? 20.935 -1.752 -5.308 1.00 93.62 68 GLU A CA 1
ATOM 568 C C . GLU A 1 68 ? 20.216 -1.103 -6.508 1.00 93.62 68 GLU A C 1
ATOM 570 O O . GLU A 1 68 ? 19.173 -1.596 -6.940 1.00 93.62 68 GLU A O 1
ATOM 575 N N . ASN A 1 69 ? 20.770 -0.016 -7.054 1.00 95.88 69 ASN A N 1
ATOM 576 C CA . ASN A 1 69 ? 20.263 0.714 -8.220 1.00 95.88 69 ASN A CA 1
ATOM 577 C C . ASN A 1 69 ? 21.177 0.578 -9.441 1.00 95.88 69 ASN A C 1
ATOM 579 O O . ASN A 1 69 ? 21.028 1.328 -10.411 1.00 95.88 69 ASN A O 1
ATOM 583 N N . SER A 1 70 ? 22.133 -0.348 -9.401 1.00 95.62 70 SER A N 1
ATOM 584 C CA . SER A 1 70 ? 23.064 -0.588 -10.493 1.00 95.62 70 SER A CA 1
ATOM 585 C C . SER A 1 70 ? 23.148 -2.063 -10.858 1.00 95.62 70 SER A C 1
ATOM 587 O O . SER A 1 70 ? 22.810 -2.944 -10.072 1.00 95.62 70 SER A O 1
ATOM 589 N N . TYR A 1 71 ? 23.566 -2.330 -12.089 1.00 94.50 71 TYR A N 1
ATOM 590 C CA . TYR A 1 71 ? 23.782 -3.678 -12.588 1.00 94.50 71 TYR A CA 1
ATOM 591 C C . TYR A 1 71 ? 24.762 -3.667 -13.764 1.00 94.50 71 TYR A C 1
ATOM 593 O O . TYR A 1 71 ? 24.923 -2.665 -14.468 1.00 94.50 71 TYR A O 1
ATOM 601 N N . ILE A 1 72 ? 25.406 -4.809 -14.003 1.00 91.69 72 ILE A N 1
ATOM 602 C CA . ILE A 1 72 ? 26.304 -5.009 -15.143 1.00 91.69 72 ILE A CA 1
ATOM 603 C C . ILE A 1 72 ? 25.539 -5.729 -16.245 1.00 91.69 72 ILE A C 1
ATOM 605 O O . ILE A 1 72 ? 24.915 -6.762 -16.014 1.00 91.69 72 ILE A O 1
ATOM 609 N N . TYR A 1 73 ? 25.612 -5.213 -17.471 1.00 86.69 73 TYR A N 1
ATOM 610 C CA . TYR A 1 73 ? 24.995 -5.866 -18.622 1.00 86.69 73 TYR A CA 1
ATOM 611 C C . TYR A 1 73 ? 25.872 -5.770 -19.871 1.00 86.69 73 TYR A C 1
ATOM 613 O O . TYR A 1 73 ? 26.058 -4.711 -20.471 1.00 86.69 73 TYR A O 1
ATOM 621 N N . GLY A 1 74 ? 26.388 -6.919 -20.314 1.00 83.31 74 GLY A N 1
ATOM 622 C CA . GLY A 1 74 ? 27.324 -7.013 -21.439 1.00 83.31 74 GLY A CA 1
ATOM 623 C C . GLY A 1 74 ? 28.618 -6.242 -21.226 1.00 83.31 74 GLY A C 1
ATOM 624 O O . GLY A 1 74 ? 29.029 -5.530 -22.135 1.00 83.31 74 GLY A O 1
ATOM 625 N N . GLY A 1 75 ? 29.198 -6.364 -20.032 1.00 87.94 75 GLY A N 1
ATOM 626 C CA . GLY A 1 75 ? 30.488 -5.768 -19.682 1.00 87.94 75 GLY A CA 1
ATOM 627 C C . GLY A 1 75 ? 30.458 -4.271 -19.373 1.00 87.94 75 GLY A C 1
ATOM 628 O O . GLY A 1 75 ? 31.507 -3.712 -19.088 1.00 87.94 75 GLY A O 1
ATOM 629 N N . CYS A 1 76 ? 29.291 -3.623 -19.410 1.00 92.50 76 CYS A N 1
ATOM 630 C CA . CYS A 1 76 ? 29.144 -2.209 -19.061 1.00 92.50 76 CYS A CA 1
ATOM 631 C C . CYS A 1 76 ? 28.261 -2.043 -17.824 1.00 92.50 76 CYS A C 1
ATOM 633 O O . CYS A 1 76 ? 27.335 -2.834 -17.609 1.00 92.50 76 CYS A O 1
ATOM 635 N N . SER A 1 77 ? 28.513 -0.978 -17.071 1.00 94.88 77 SER A N 1
ATOM 636 C CA . SER A 1 77 ? 27.733 -0.594 -15.897 1.00 94.88 77 SER A CA 1
ATOM 637 C C . SER A 1 77 ? 26.503 0.207 -16.311 1.00 94.88 77 SER A C 1
ATOM 639 O O . SER A 1 77 ? 26.548 0.998 -17.261 1.00 94.88 77 SER A O 1
ATOM 641 N N . TYR A 1 78 ? 25.398 -0.010 -15.604 1.00 95.38 78 TYR A N 1
ATOM 642 C CA . TYR A 1 78 ? 24.149 0.734 -15.734 1.00 95.38 78 TYR A CA 1
ATOM 643 C C . TYR A 1 78 ? 23.620 1.050 -14.346 1.00 95.38 78 TYR A C 1
ATOM 645 O O . TYR A 1 78 ? 23.694 0.199 -13.463 1.00 95.38 78 TYR A O 1
ATOM 653 N N . GLY A 1 79 ? 23.019 2.222 -14.170 1.00 96.38 79 GLY A N 1
ATOM 654 C CA . GLY A 1 79 ? 22.363 2.550 -12.914 1.00 96.38 79 GLY A CA 1
ATOM 655 C C . GLY A 1 79 ? 21.649 3.890 -12.928 1.00 96.38 79 GLY A C 1
ATOM 656 O O . GLY A 1 79 ? 21.736 4.646 -13.892 1.00 96.38 79 GLY A O 1
ATOM 657 N N . PHE A 1 80 ? 20.919 4.183 -11.862 1.00 97.00 80 PHE A N 1
ATOM 658 C CA . PHE A 1 80 ? 20.127 5.405 -11.716 1.00 97.00 80 PHE A CA 1
ATOM 659 C C . PHE A 1 80 ? 20.217 5.929 -10.285 1.00 97.00 80 PHE A C 1
ATOM 661 O O . PHE A 1 80 ? 20.461 5.177 -9.340 1.00 97.00 80 PHE A O 1
ATOM 668 N N . LEU A 1 81 ? 20.020 7.234 -10.117 1.00 96.75 81 LEU A N 1
ATOM 669 C CA . LEU A 1 81 ? 20.008 7.831 -8.791 1.00 96.75 81 LEU A CA 1
ATOM 670 C C . LEU A 1 81 ? 18.658 7.581 -8.120 1.00 96.75 81 LEU A C 1
ATOM 672 O O . LEU A 1 81 ? 17.594 7.733 -8.718 1.00 96.75 81 LEU A O 1
ATOM 676 N N . GLU A 1 82 ? 18.716 7.223 -6.840 1.00 95.50 82 GLU A N 1
ATOM 677 C CA . GLU A 1 82 ? 17.528 7.041 -6.002 1.00 95.50 82 GLU A CA 1
ATOM 678 C C . GLU A 1 82 ? 16.726 8.351 -5.884 1.00 95.50 82 GLU A C 1
ATOM 680 O O . GLU A 1 82 ? 15.499 8.323 -5.822 1.00 95.50 82 GLU A O 1
ATOM 685 N N . SER A 1 83 ? 17.409 9.503 -5.880 1.00 95.81 83 SER A N 1
ATOM 686 C CA . SER A 1 83 ? 16.782 10.831 -5.877 1.00 95.81 83 SER A CA 1
ATOM 687 C C . SER A 1 83 ? 15.879 11.034 -7.087 1.00 95.81 83 SER A C 1
ATOM 689 O O . SER A 1 83 ? 14.729 11.424 -6.922 1.00 95.81 83 SER A O 1
ATOM 691 N N . ASP A 1 84 ? 16.371 10.697 -8.279 1.00 96.62 84 ASP A N 1
ATOM 692 C CA . ASP A 1 84 ? 15.674 10.938 -9.544 1.00 96.62 84 ASP A CA 1
ATOM 693 C C . ASP A 1 84 ? 14.416 10.059 -9.634 1.00 96.62 84 ASP A C 1
ATOM 695 O O . ASP A 1 84 ? 13.361 10.493 -10.103 1.00 96.62 84 ASP A O 1
ATOM 699 N N . LEU A 1 85 ? 14.502 8.820 -9.132 1.00 96.94 85 LEU A N 1
ATOM 700 C CA . LEU A 1 85 ? 13.358 7.913 -9.042 1.00 96.94 85 LEU A CA 1
ATOM 701 C C . LEU A 1 85 ? 12.283 8.447 -8.082 1.00 96.94 85 LEU A C 1
ATOM 703 O O . LEU A 1 85 ? 11.102 8.473 -8.441 1.00 96.94 85 LEU A O 1
ATOM 707 N N . ASN A 1 86 ? 12.675 8.892 -6.884 1.00 96.19 86 ASN A N 1
ATOM 708 C CA . ASN A 1 86 ? 11.731 9.454 -5.915 1.00 96.19 86 ASN A CA 1
ATOM 709 C C . ASN A 1 86 ? 11.094 10.751 -6.439 1.00 96.19 86 ASN A C 1
ATOM 711 O O . ASN A 1 86 ? 9.871 10.873 -6.417 1.00 96.19 86 ASN A O 1
ATOM 715 N N . GLU A 1 87 ? 11.887 11.659 -7.010 1.00 96.62 87 GLU A N 1
ATOM 716 C CA . GLU A 1 87 ? 11.395 12.895 -7.628 1.00 96.62 87 GLU A CA 1
ATOM 717 C C . GLU A 1 87 ? 10.394 12.601 -8.756 1.00 96.62 87 GLU A C 1
ATOM 719 O O . GLU A 1 87 ? 9.340 13.237 -8.856 1.00 96.62 87 GLU A O 1
ATOM 724 N N . SER A 1 88 ? 10.684 11.598 -9.591 1.00 96.75 88 SER A N 1
ATOM 725 C CA . SER A 1 88 ? 9.766 11.165 -10.642 1.00 96.75 88 SER A CA 1
ATOM 726 C C . SER A 1 88 ? 8.439 10.664 -10.066 1.00 96.75 88 SER A C 1
ATOM 728 O O . SER A 1 88 ? 7.373 11.043 -10.548 1.00 96.75 88 SER A O 1
ATOM 730 N N . LEU A 1 89 ? 8.476 9.831 -9.024 1.00 96.19 89 LEU A N 1
ATOM 731 C CA . LEU A 1 89 ? 7.262 9.316 -8.382 1.00 96.19 89 LEU A CA 1
ATOM 732 C C . LEU A 1 89 ? 6.440 10.421 -7.712 1.00 96.19 89 LEU A C 1
ATOM 734 O O . LEU A 1 89 ? 5.212 10.365 -7.735 1.00 96.19 89 LEU A O 1
ATOM 738 N N . GLU A 1 90 ? 7.082 11.441 -7.154 1.00 94.50 90 GLU A N 1
ATOM 739 C CA . GLU A 1 90 ? 6.392 12.593 -6.574 1.00 94.50 90 GLU A CA 1
ATOM 740 C C . GLU A 1 90 ? 5.668 13.414 -7.649 1.00 94.50 90 GLU A C 1
ATOM 742 O O . GLU A 1 90 ? 4.474 13.706 -7.511 1.00 94.50 90 GLU A O 1
ATOM 747 N N . LYS A 1 91 ? 6.355 13.727 -8.753 1.00 95.12 91 LYS A N 1
ATOM 748 C CA . LYS A 1 91 ? 5.859 14.642 -9.794 1.00 95.12 91 LYS A CA 1
ATOM 749 C C . LYS A 1 91 ? 4.887 14.002 -10.779 1.00 95.12 91 LYS A C 1
ATOM 751 O O . LYS A 1 91 ? 3.933 14.650 -11.203 1.00 95.12 91 LYS A O 1
ATOM 756 N N . TYR A 1 92 ? 5.100 12.740 -11.131 1.00 95.56 92 TYR A N 1
ATOM 757 C CA . TYR A 1 92 ? 4.361 12.070 -12.199 1.00 95.56 92 TYR A CA 1
ATOM 758 C C . TYR A 1 92 ? 3.402 11.021 -11.645 1.00 95.56 92 TYR A C 1
ATOM 760 O O . TYR A 1 92 ? 3.519 10.579 -10.503 1.00 95.56 92 TYR A O 1
ATOM 768 N N . GLU A 1 93 ? 2.392 10.651 -12.431 1.00 93.31 93 GLU A N 1
ATOM 769 C CA . GLU A 1 93 ? 1.504 9.543 -12.063 1.00 93.31 93 GLU A CA 1
ATOM 770 C C . GLU A 1 93 ? 2.164 8.198 -12.375 1.00 93.31 93 GLU A C 1
ATOM 772 O O . GLU A 1 93 ? 2.082 7.262 -11.573 1.00 93.31 93 GLU A O 1
ATOM 777 N N . TYR A 1 94 ? 2.832 8.136 -13.528 1.00 94.75 94 TYR A N 1
ATOM 778 C CA . TYR A 1 94 ? 3.537 6.963 -14.016 1.00 94.75 94 TYR A CA 1
ATOM 779 C C . TYR A 1 94 ? 5.033 7.261 -14.095 1.00 94.75 94 TYR A C 1
ATOM 781 O O . TYR A 1 94 ? 5.461 8.119 -14.861 1.00 94.75 94 TYR A O 1
ATOM 789 N N . THR A 1 95 ? 5.833 6.518 -13.345 1.00 96.62 95 THR A N 1
ATOM 790 C CA . THR A 1 95 ? 7.284 6.469 -13.520 1.00 96.62 95 THR A CA 1
ATOM 791 C C . THR A 1 95 ? 7.625 5.173 -14.231 1.00 96.62 95 THR A C 1
ATOM 793 O O . THR A 1 95 ? 7.206 4.100 -13.803 1.00 96.62 95 THR A O 1
ATOM 796 N N . ILE A 1 96 ? 8.372 5.256 -15.322 1.00 95.69 96 ILE A N 1
ATOM 797 C CA . ILE A 1 96 ? 8.825 4.105 -16.092 1.00 95.69 96 ILE A CA 1
ATOM 798 C C . ILE A 1 96 ? 10.339 4.048 -16.005 1.00 95.69 96 ILE A C 1
ATOM 800 O O . ILE A 1 96 ? 11.021 5.015 -16.332 1.00 95.69 96 ILE A O 1
ATOM 804 N N . ILE A 1 97 ? 10.866 2.890 -15.632 1.00 94.50 97 ILE A N 1
ATOM 805 C CA . ILE A 1 97 ? 12.292 2.608 -15.681 1.00 94.50 97 ILE A CA 1
ATOM 806 C C . ILE A 1 97 ? 12.514 1.318 -16.456 1.00 94.50 97 ILE A C 1
ATOM 808 O O . ILE A 1 97 ? 11.863 0.304 -16.215 1.00 94.50 97 ILE A O 1
ATOM 812 N N . ILE A 1 98 ? 13.438 1.348 -17.409 1.00 92.00 98 ILE A N 1
ATOM 813 C CA . ILE A 1 98 ? 13.874 0.136 -18.096 1.00 92.00 98 ILE A CA 1
ATOM 814 C C . ILE A 1 98 ? 14.999 -0.466 -17.262 1.00 92.00 98 ILE A C 1
ATOM 816 O O . ILE A 1 98 ? 15.985 0.213 -17.011 1.00 92.00 98 ILE A O 1
ATOM 820 N N . VAL A 1 99 ? 14.921 -1.725 -16.848 1.00 90.31 99 VAL A N 1
ATOM 821 C CA . VAL A 1 99 ? 15.969 -2.373 -16.038 1.00 90.31 99 VAL A CA 1
ATOM 822 C C . VAL A 1 99 ? 16.232 -3.756 -16.606 1.00 90.31 99 VAL A C 1
ATOM 824 O O . VAL A 1 99 ? 15.300 -4.466 -16.949 1.00 90.31 99 VAL A O 1
ATOM 827 N N . ARG A 1 100 ? 17.510 -4.117 -16.753 1.00 86.25 100 ARG A N 1
ATOM 828 C CA . ARG A 1 100 ? 17.963 -5.388 -17.346 1.00 86.25 100 ARG A CA 1
ATOM 829 C C . ARG A 1 100 ? 18.711 -6.242 -16.323 1.00 86.25 100 ARG A C 1
ATOM 831 O O . ARG A 1 100 ? 19.809 -6.714 -16.601 1.00 86.25 100 ARG A O 1
ATOM 838 N N . SER A 1 101 ? 18.128 -6.367 -15.136 1.00 87.94 101 SER A N 1
ATOM 839 C CA . SER A 1 101 ? 18.607 -7.218 -14.048 1.00 87.94 101 SER A CA 1
ATOM 840 C C . SER A 1 101 ? 17.426 -7.629 -13.182 1.00 87.94 101 SER A C 1
ATOM 842 O O . SER A 1 101 ? 16.748 -6.775 -12.604 1.00 87.94 101 SER A O 1
ATOM 844 N N . TYR A 1 102 ? 17.215 -8.938 -13.072 1.00 84.50 102 TYR A N 1
ATOM 845 C CA . TYR A 1 102 ? 16.228 -9.522 -12.175 1.00 84.50 102 TYR A CA 1
ATOM 846 C C . TYR A 1 102 ? 16.459 -9.096 -10.716 1.00 84.50 102 TYR A C 1
ATOM 848 O O . TYR A 1 102 ? 15.519 -8.681 -10.037 1.00 84.50 102 TYR A O 1
ATOM 856 N N . GLN A 1 103 ? 17.716 -9.100 -10.248 1.00 88.69 103 GLN A N 1
ATOM 857 C CA . GLN A 1 103 ? 18.043 -8.699 -8.875 1.00 88.69 103 GLN A CA 1
ATOM 858 C C . GLN A 1 103 ? 17.628 -7.248 -8.597 1.00 88.69 103 GLN A C 1
ATOM 860 O O . GLN A 1 103 ? 16.977 -6.976 -7.586 1.00 88.69 103 GLN A O 1
ATOM 865 N N . THR A 1 104 ? 17.944 -6.320 -9.506 1.00 92.75 104 THR A N 1
ATOM 866 C CA . THR A 1 104 ? 17.547 -4.910 -9.369 1.00 92.75 104 THR A CA 1
ATOM 867 C C . THR A 1 104 ? 16.025 -4.745 -9.419 1.00 92.75 104 THR A C 1
ATOM 869 O O . THR A 1 104 ? 15.468 -3.994 -8.619 1.00 92.75 104 THR A O 1
ATOM 872 N N . ILE A 1 105 ? 15.335 -5.459 -10.318 1.00 91.31 105 ILE A N 1
ATOM 873 C CA . ILE A 1 105 ? 13.866 -5.433 -10.427 1.00 91.31 105 ILE A CA 1
ATOM 874 C C . ILE A 1 105 ? 13.224 -5.870 -9.105 1.00 91.31 105 ILE A C 1
ATOM 876 O O . ILE A 1 105 ? 12.417 -5.131 -8.537 1.00 91.31 105 ILE A O 1
ATOM 880 N N . ASN A 1 106 ? 13.634 -7.015 -8.560 1.00 89.31 106 ASN A N 1
ATOM 881 C CA . ASN A 1 106 ? 13.106 -7.514 -7.291 1.00 89.31 106 ASN A CA 1
ATOM 882 C C . ASN A 1 106 ? 13.416 -6.585 -6.115 1.00 89.31 106 ASN A C 1
ATOM 884 O O . ASN A 1 106 ? 12.541 -6.331 -5.282 1.00 89.31 106 ASN A O 1
ATOM 888 N N . GLY A 1 107 ? 14.629 -6.029 -6.067 1.00 92.50 107 GLY A N 1
ATOM 889 C CA . GLY A 1 107 ? 14.999 -5.032 -5.066 1.00 92.50 107 GLY A CA 1
ATOM 890 C C . GLY A 1 107 ? 14.109 -3.788 -5.126 1.00 92.50 107 GLY A C 1
ATOM 891 O O . GLY A 1 107 ? 13.701 -3.265 -4.089 1.00 92.50 107 GLY A O 1
ATOM 892 N N . LEU A 1 108 ? 13.755 -3.324 -6.327 1.00 94.19 108 LEU A N 1
ATOM 893 C CA . LEU A 1 108 ? 12.832 -2.201 -6.513 1.00 94.19 108 LEU A CA 1
ATOM 894 C C . LEU A 1 108 ? 11.419 -2.533 -6.036 1.00 94.19 108 LEU A C 1
ATOM 896 O O . LEU A 1 108 ? 10.822 -1.731 -5.322 1.00 94.19 108 LEU A O 1
ATOM 900 N N . ILE A 1 109 ? 10.896 -3.715 -6.359 1.00 91.88 109 ILE A N 1
ATOM 901 C CA . ILE A 1 109 ? 9.562 -4.136 -5.910 1.00 91.88 109 ILE A CA 1
ATOM 902 C C . ILE A 1 109 ? 9.471 -4.132 -4.390 1.00 91.88 109 ILE A C 1
ATOM 904 O O . ILE A 1 109 ? 8.554 -3.529 -3.838 1.00 91.88 109 ILE A O 1
ATOM 908 N N . GLN A 1 110 ? 10.439 -4.733 -3.697 1.00 91.69 110 GLN A N 1
ATOM 909 C CA . GLN A 1 110 ? 10.391 -4.790 -2.237 1.00 91.69 110 GLN A CA 1
ATOM 910 C C . GLN A 1 110 ? 10.519 -3.408 -1.590 1.00 91.69 110 GLN A C 1
ATOM 912 O O . GLN A 1 110 ? 9.796 -3.124 -0.636 1.00 91.69 110 GLN A O 1
ATOM 917 N N . ARG A 1 111 ? 11.377 -2.531 -2.129 1.00 93.88 111 ARG A N 1
ATOM 918 C CA . ARG A 1 111 ? 11.584 -1.174 -1.593 1.00 93.88 111 ARG A CA 1
ATOM 919 C C . ARG A 1 111 ? 10.424 -0.217 -1.887 1.00 93.88 111 ARG A C 1
ATOM 921 O O . ARG A 1 111 ? 10.184 0.696 -1.100 1.00 93.88 111 ARG A O 1
ATOM 928 N N . TYR A 1 112 ? 9.707 -0.409 -2.998 1.00 94.69 112 TYR A N 1
ATOM 929 C CA . TYR A 1 112 ? 8.685 0.534 -3.469 1.00 94.69 112 TYR A CA 1
ATOM 930 C C . TYR A 1 112 ? 7.239 0.037 -3.366 1.00 94.69 112 TYR A C 1
ATOM 932 O O . TYR A 1 112 ? 6.339 0.849 -3.575 1.00 94.69 112 TYR A O 1
ATOM 940 N N . LYS A 1 113 ? 6.974 -1.223 -2.987 1.00 91.75 113 LYS A N 1
ATOM 941 C CA . LYS A 1 113 ? 5.604 -1.776 -2.864 1.00 91.75 113 LYS A CA 1
ATOM 942 C C . LYS A 1 113 ? 4.668 -0.981 -1.945 1.00 91.75 113 LYS A C 1
ATOM 944 O O . LYS A 1 113 ? 3.461 -1.006 -2.142 1.00 91.75 113 LYS A O 1
ATOM 949 N N . GLU A 1 114 ? 5.207 -0.274 -0.953 1.00 92.38 114 GLU A N 1
ATOM 950 C CA . GLU A 1 114 ? 4.427 0.588 -0.050 1.00 92.38 114 GLU A CA 1
ATOM 951 C C . GLU A 1 114 ? 4.304 2.036 -0.553 1.00 92.38 114 GLU A C 1
ATOM 953 O O . GLU A 1 114 ? 3.511 2.808 -0.026 1.00 92.38 114 GLU A O 1
ATOM 958 N N . LYS A 1 115 ? 5.064 2.432 -1.578 1.00 92.75 115 LYS A N 1
ATOM 959 C CA . LYS A 1 115 ? 5.073 3.805 -2.118 1.00 92.75 115 LYS A CA 1
ATOM 960 C C . LYS A 1 115 ? 4.346 3.922 -3.455 1.00 92.75 115 LYS A C 1
ATOM 962 O O . LYS A 1 115 ? 3.748 4.954 -3.750 1.00 92.75 115 LYS A O 1
ATOM 967 N N . ALA A 1 116 ? 4.401 2.875 -4.272 1.00 93.88 116 ALA A N 1
ATOM 968 C CA . ALA A 1 116 ? 3.771 2.826 -5.582 1.00 93.88 116 ALA A CA 1
ATOM 969 C C . ALA A 1 116 ? 3.214 1.429 -5.879 1.00 93.88 116 ALA A C 1
ATOM 971 O O . ALA A 1 116 ? 3.692 0.427 -5.350 1.00 93.88 116 ALA A O 1
ATOM 972 N N . PHE A 1 117 ? 2.244 1.353 -6.791 1.00 92.31 117 PHE A N 1
ATOM 973 C CA . PHE A 1 117 ? 2.002 0.105 -7.505 1.00 92.31 117 PHE A CA 1
ATOM 974 C C . PHE A 1 117 ? 3.230 -0.169 -8.364 1.00 92.31 117 PHE A C 1
ATOM 976 O O . PHE A 1 117 ? 3.510 0.595 -9.287 1.00 92.31 117 PHE A O 1
ATOM 983 N N . VAL A 1 118 ? 3.987 -1.211 -8.034 1.00 92.44 118 VAL A N 1
ATOM 984 C CA . VAL A 1 118 ? 5.170 -1.599 -8.803 1.00 92.44 118 VAL A CA 1
ATOM 985 C C . VAL A 1 118 ? 4.755 -2.663 -9.808 1.00 92.44 118 VAL A C 1
ATOM 987 O O . VAL A 1 118 ? 4.309 -3.740 -9.423 1.00 92.44 118 VAL A O 1
ATOM 990 N N . ILE A 1 119 ? 4.861 -2.338 -11.095 1.00 90.62 119 ILE A N 1
ATOM 991 C CA . ILE A 1 119 ? 4.385 -3.158 -12.208 1.00 90.62 119 ILE A CA 1
ATOM 992 C C . ILE A 1 119 ? 5.576 -3.603 -13.060 1.00 90.62 119 ILE A C 1
ATOM 994 O O . ILE A 1 119 ? 6.032 -2.863 -13.936 1.00 90.62 119 ILE A O 1
ATOM 998 N N . PRO A 1 120 ? 6.097 -4.806 -12.816 1.00 89.75 120 PRO A N 1
ATOM 999 C CA . PRO A 1 120 ? 7.086 -5.430 -13.679 1.00 89.75 120 PRO A CA 1
ATOM 1000 C C . PRO A 1 120 ? 6.453 -5.878 -15.002 1.00 89.75 120 PRO A C 1
ATOM 1002 O O . PRO A 1 120 ? 5.395 -6.511 -15.034 1.00 89.75 120 PRO A O 1
ATOM 1005 N N . VAL A 1 121 ? 7.104 -5.535 -16.110 1.00 87.81 121 VAL A N 1
ATOM 1006 C CA . VAL A 1 121 ? 6.638 -5.814 -17.471 1.00 87.81 121 VAL A CA 1
ATOM 1007 C C . VAL A 1 121 ? 7.785 -6.402 -18.268 1.00 87.81 121 VAL A C 1
ATOM 1009 O O . VAL A 1 121 ? 8.849 -5.798 -18.347 1.00 87.81 121 VAL A O 1
ATOM 1012 N N . PHE A 1 122 ? 7.546 -7.530 -18.925 1.00 85.56 122 PHE A N 1
ATOM 1013 C CA . PHE A 1 122 ? 8.499 -8.133 -19.844 1.00 85.56 122 PHE A CA 1
ATOM 1014 C C . PHE A 1 122 ? 8.027 -7.950 -21.291 1.00 85.56 122 PHE A C 1
ATOM 1016 O O . PHE A 1 122 ? 6.928 -8.365 -21.666 1.00 85.56 122 PHE A O 1
ATOM 1023 N N . ILE A 1 123 ? 8.847 -7.319 -22.128 1.00 84.94 123 ILE A N 1
ATOM 1024 C CA . ILE A 1 123 ? 8.562 -7.151 -23.554 1.00 84.94 123 ILE A CA 1
ATOM 1025 C C . ILE A 1 123 ? 9.160 -8.326 -24.324 1.00 84.94 123 ILE A C 1
ATOM 1027 O O . ILE A 1 123 ? 10.381 -8.437 -24.473 1.00 84.94 123 ILE A O 1
ATOM 1031 N N . TYR A 1 124 ? 8.273 -9.156 -24.869 1.00 80.00 124 TYR A N 1
ATOM 1032 C CA . TYR A 1 124 ? 8.608 -10.325 -25.672 1.00 80.00 124 TYR A CA 1
ATOM 1033 C C . TYR A 1 124 ? 8.422 -10.047 -27.168 1.00 80.00 124 TYR A C 1
ATOM 1035 O O . TYR A 1 124 ? 7.516 -9.327 -27.590 1.00 80.00 124 TYR A O 1
ATOM 1043 N N . THR A 1 125 ? 9.265 -10.642 -28.006 1.00 75.12 125 THR A N 1
ATOM 1044 C CA . THR A 1 125 ? 9.091 -10.673 -29.465 1.00 75.12 125 THR A CA 1
ATOM 1045 C C . THR A 1 125 ? 9.593 -12.012 -29.984 1.00 75.12 125 THR A C 1
ATOM 1047 O O . THR A 1 125 ? 10.608 -12.505 -29.498 1.00 75.12 125 THR A O 1
ATOM 1050 N N . ASP A 1 126 ? 8.901 -12.578 -30.975 1.00 74.12 126 ASP A N 1
ATOM 1051 C CA . ASP A 1 126 ? 9.352 -13.796 -31.651 1.00 74.12 126 ASP A CA 1
ATOM 1052 C C . ASP A 1 126 ? 10.753 -13.597 -32.253 1.00 74.12 126 ASP A C 1
ATOM 1054 O O . ASP A 1 126 ? 11.028 -12.588 -32.911 1.00 74.12 126 ASP A O 1
ATOM 1058 N N . ARG A 1 127 ? 11.638 -14.573 -32.041 1.00 70.62 127 ARG A N 1
ATOM 1059 C CA . ARG A 1 127 ? 13.031 -14.554 -32.498 1.00 70.62 127 ARG A CA 1
ATOM 1060 C C . ARG A 1 127 ? 13.156 -14.308 -33.999 1.00 70.62 127 ARG A C 1
ATOM 1062 O O . ARG A 1 127 ? 13.977 -13.488 -34.408 1.00 70.62 127 ARG A O 1
ATOM 1069 N N . ASN A 1 128 ? 12.342 -14.984 -34.807 1.00 75.00 128 ASN A N 1
ATOM 1070 C CA . ASN A 1 128 ? 12.408 -14.868 -36.262 1.00 75.00 128 ASN A CA 1
ATOM 1071 C C . ASN A 1 128 ? 12.047 -13.444 -36.704 1.00 75.00 128 ASN A C 1
ATOM 1073 O O . ASN A 1 128 ? 12.647 -12.898 -37.629 1.00 75.00 128 ASN A O 1
ATOM 1077 N N . LEU A 1 129 ? 11.113 -12.804 -35.993 1.00 73.81 129 LEU A N 1
ATOM 1078 C CA . LEU A 1 129 ? 10.737 -11.412 -36.236 1.00 73.81 129 LEU A CA 1
ATOM 1079 C C . LEU A 1 129 ? 11.814 -10.430 -35.764 1.00 73.81 129 LEU A C 1
ATOM 1081 O O . LEU A 1 129 ? 12.040 -9.425 -36.435 1.00 73.81 129 LEU A O 1
ATOM 1085 N N . VAL A 1 130 ? 12.492 -10.702 -34.642 1.00 73.44 130 VAL A N 1
ATOM 1086 C CA . VAL A 1 130 ? 13.641 -9.894 -34.194 1.00 73.44 130 VAL A CA 1
ATOM 1087 C C . VAL A 1 130 ? 14.746 -9.922 -35.246 1.00 73.44 130 VAL A C 1
ATOM 1089 O O . VAL A 1 130 ? 15.257 -8.869 -35.618 1.00 73.44 130 VAL A O 1
ATOM 1092 N N . GLU A 1 131 ? 15.080 -11.101 -35.770 1.00 76.88 131 GLU A N 1
ATOM 1093 C CA . GLU A 1 131 ? 16.106 -11.247 -36.802 1.00 76.88 131 GLU A CA 1
ATOM 1094 C C . GLU A 1 131 ? 15.739 -10.491 -38.086 1.00 76.88 131 GLU A C 1
ATOM 1096 O O . GLU A 1 131 ? 16.544 -9.720 -38.606 1.00 76.88 131 GLU A O 1
ATOM 1101 N N . GLN A 1 132 ? 14.500 -10.649 -38.564 1.00 77.94 132 GLN A N 1
ATOM 1102 C CA . GLN A 1 132 ? 14.000 -9.936 -39.742 1.00 77.94 132 GLN A CA 1
ATOM 1103 C C . GLN A 1 132 ? 14.043 -8.415 -39.564 1.00 77.94 132 GLN A C 1
ATOM 1105 O O . GLN A 1 132 ? 14.482 -7.711 -40.470 1.00 77.94 132 GLN A O 1
ATOM 1110 N N . ARG A 1 133 ? 13.631 -7.898 -38.400 1.00 75.75 133 ARG A N 1
ATOM 1111 C CA . ARG A 1 133 ? 13.675 -6.456 -38.103 1.00 75.75 133 ARG A CA 1
ATOM 1112 C C . ARG A 1 133 ? 15.099 -5.929 -38.093 1.00 75.75 133 ARG A C 1
ATOM 1114 O O . ARG A 1 133 ? 15.373 -4.941 -38.754 1.00 75.75 133 ARG A O 1
ATOM 1121 N N . LEU A 1 134 ? 16.019 -6.630 -37.431 1.00 74.31 134 LEU A N 1
ATOM 1122 C CA . LEU A 1 134 ? 17.426 -6.236 -37.424 1.00 74.31 134 LEU A CA 1
ATOM 1123 C C . LEU A 1 134 ? 18.028 -6.262 -38.841 1.00 74.31 134 LEU A C 1
ATOM 1125 O O . LEU A 1 134 ? 18.797 -5.374 -39.191 1.00 74.31 134 LEU A O 1
ATOM 1129 N N . ARG A 1 135 ? 17.658 -7.226 -39.695 1.00 80.38 135 ARG A N 1
ATOM 1130 C CA . ARG A 1 135 ? 18.070 -7.211 -41.113 1.00 80.38 135 ARG A CA 1
ATOM 1131 C C . ARG A 1 135 ? 17.530 -5.980 -41.850 1.00 80.38 135 ARG A C 1
ATOM 1133 O O . ARG A 1 135 ? 18.282 -5.346 -42.584 1.00 80.38 135 ARG A O 1
ATOM 1140 N N . LEU A 1 136 ? 16.253 -5.639 -41.652 1.00 77.62 136 LEU A N 1
ATOM 1141 C CA . LEU A 1 136 ? 15.614 -4.466 -42.269 1.00 77.62 136 LEU A CA 1
ATOM 1142 C C . LEU A 1 136 ? 16.208 -3.140 -41.779 1.00 77.62 136 LEU A C 1
ATOM 1144 O O . LEU A 1 136 ? 16.353 -2.216 -42.573 1.00 77.62 136 LEU A O 1
ATOM 1148 N N . ASP A 1 137 ? 16.616 -3.076 -40.512 1.00 71.12 137 ASP A N 1
ATOM 1149 C CA . ASP A 1 137 ? 17.298 -1.925 -39.910 1.00 71.12 137 ASP A CA 1
ATOM 1150 C C . ASP A 1 137 ? 18.769 -1.794 -40.379 1.00 71.12 137 ASP A C 1
ATOM 1152 O O . ASP A 1 137 ? 19.486 -0.902 -39.932 1.00 71.12 137 ASP A O 1
ATOM 1156 N N . GLY A 1 138 ? 19.242 -2.670 -41.278 1.00 74.75 138 GLY A N 1
ATOM 1157 C CA . GLY A 1 138 ? 20.560 -2.572 -41.915 1.00 74.75 138 GLY A CA 1
ATOM 1158 C C . GLY A 1 138 ? 21.714 -3.211 -41.136 1.00 74.75 138 GLY A C 1
ATOM 1159 O O . GLY A 1 138 ? 22.881 -2.951 -41.437 1.00 74.75 138 GLY A O 1
ATOM 1160 N N . TYR A 1 139 ? 21.432 -4.057 -40.141 1.00 75.56 139 TYR A N 1
ATOM 1161 C CA . TYR A 1 139 ? 22.478 -4.724 -39.366 1.00 75.56 139 TYR A CA 1
ATOM 1162 C C . TYR A 1 139 ? 23.199 -5.825 -40.160 1.00 75.56 139 TYR A C 1
ATOM 1164 O O . TYR A 1 139 ? 22.586 -6.589 -40.904 1.00 75.56 139 TYR A O 1
ATOM 1172 N N . SER A 1 140 ? 24.512 -5.966 -39.938 1.00 81.44 140 SER A N 1
ATOM 1173 C CA . SER A 1 140 ? 25.291 -7.097 -40.459 1.00 81.44 140 SER A CA 1
ATOM 1174 C C . SER A 1 140 ? 24.911 -8.414 -39.773 1.00 81.44 140 SER A C 1
ATOM 1176 O O . SER A 1 140 ? 24.486 -8.416 -38.616 1.00 81.44 140 SER A O 1
ATOM 1178 N N . GLN A 1 141 ? 25.124 -9.546 -40.457 1.00 81.12 141 GLN A N 1
ATOM 1179 C CA . GLN A 1 141 ? 24.807 -10.878 -39.923 1.00 81.12 141 GLN A CA 1
ATOM 1180 C C . GLN A 1 141 ? 25.483 -11.141 -38.567 1.00 81.12 141 GLN A C 1
ATOM 1182 O O . GLN A 1 141 ? 24.825 -11.571 -37.629 1.00 81.12 141 GLN A O 1
ATOM 1187 N N . GLU A 1 142 ? 26.757 -10.773 -38.412 1.00 79.00 142 GLU A N 1
ATOM 1188 C CA . GLU A 1 142 ? 27.481 -10.925 -37.141 1.00 79.00 142 GLU A CA 1
ATOM 1189 C C . GLU A 1 142 ? 26.852 -10.111 -35.994 1.00 79.00 142 GLU A C 1
ATOM 1191 O O . GLU A 1 142 ? 26.730 -10.591 -34.864 1.00 79.00 142 GLU A O 1
ATOM 1196 N N . LYS A 1 143 ? 26.405 -8.873 -36.272 1.00 75.88 143 LYS A N 1
ATOM 1197 C CA . LYS A 1 143 ? 25.711 -8.031 -35.281 1.00 75.88 143 LYS A CA 1
ATOM 1198 C C . LYS A 1 143 ? 24.335 -8.603 -34.928 1.00 75.88 143 LYS A C 1
ATOM 1200 O O . LYS A 1 143 ? 23.906 -8.474 -33.777 1.00 75.88 143 LYS A O 1
ATOM 1205 N N . ILE A 1 144 ? 23.650 -9.207 -35.898 1.00 78.62 144 ILE A N 1
ATOM 1206 C CA . ILE A 1 144 ? 22.363 -9.880 -35.705 1.00 78.62 144 ILE A CA 1
ATOM 1207 C C . ILE A 1 144 ? 22.543 -11.085 -34.781 1.00 78.62 144 ILE A C 1
ATOM 1209 O O . ILE A 1 144 ? 21.884 -11.139 -33.743 1.00 78.62 144 ILE A O 1
ATOM 1213 N N . ASP A 1 145 ? 23.485 -11.980 -35.080 1.00 79.94 145 ASP A N 1
ATOM 1214 C CA . ASP A 1 145 ? 23.729 -13.199 -34.298 1.00 79.94 145 ASP A CA 1
ATOM 1215 C C . ASP A 1 145 ? 24.085 -12.867 -32.839 1.00 79.94 145 ASP A C 1
ATOM 1217 O O . ASP A 1 145 ? 23.544 -13.456 -31.897 1.00 79.94 145 ASP A O 1
ATOM 1221 N N . PHE A 1 146 ? 24.916 -11.840 -32.625 1.00 75.38 146 PHE A N 1
ATOM 1222 C CA . PHE A 1 146 ? 25.240 -11.342 -31.286 1.00 75.38 146 PHE A CA 1
ATOM 1223 C C . PHE A 1 146 ? 24.006 -10.832 -30.521 1.00 75.38 146 PHE A C 1
ATOM 1225 O O . PHE A 1 146 ? 23.861 -11.082 -29.320 1.00 75.38 146 PHE A O 1
ATOM 1232 N N . ARG A 1 147 ? 23.104 -10.101 -31.191 1.00 72.12 147 ARG A N 1
ATOM 1233 C CA . ARG A 1 147 ? 21.871 -9.579 -30.575 1.00 72.12 147 ARG A CA 1
ATOM 1234 C C . ARG A 1 147 ? 20.866 -10.688 -30.279 1.00 72.12 147 ARG A C 1
ATOM 1236 O O . ARG A 1 147 ? 20.269 -10.667 -29.203 1.00 72.12 147 ARG A O 1
ATOM 1243 N N . VAL A 1 148 ? 20.726 -11.657 -31.181 1.00 74.06 148 VAL A N 1
ATOM 1244 C CA . VAL A 1 148 ? 19.857 -12.826 -31.009 1.00 74.06 148 VAL A CA 1
ATOM 1245 C C . VAL A 1 148 ? 20.321 -13.667 -29.821 1.00 74.06 148 VAL A C 1
ATOM 1247 O O . VAL A 1 148 ? 19.512 -13.941 -28.940 1.00 74.06 148 VAL A O 1
ATOM 1250 N N . LYS A 1 149 ? 21.624 -13.958 -29.703 1.00 75.44 149 LYS A N 1
ATOM 1251 C CA . LYS A 1 149 ? 22.178 -14.702 -28.557 1.00 75.44 149 LYS A CA 1
ATOM 1252 C C . LYS A 1 149 ? 21.927 -14.005 -27.214 1.00 75.44 149 LYS A C 1
ATOM 1254 O O . LYS A 1 149 ? 21.604 -14.639 -26.214 1.00 75.44 149 LYS A O 1
ATOM 1259 N N . ARG A 1 150 ? 22.025 -12.670 -27.173 1.00 70.75 150 ARG A N 1
ATOM 1260 C CA . ARG A 1 150 ? 21.659 -11.891 -25.971 1.00 70.75 150 ARG A CA 1
ATOM 1261 C C . ARG A 1 150 ? 20.160 -11.924 -25.681 1.00 70.75 150 ARG A C 1
ATOM 1263 O O . ARG A 1 150 ? 19.769 -11.789 -24.525 1.00 70.75 150 ARG A O 1
ATOM 1270 N N . SER A 1 151 ? 19.330 -12.062 -26.712 1.00 69.56 151 SER A N 1
ATOM 1271 C CA . SER A 1 151 ? 17.887 -12.229 -26.553 1.00 69.56 151 SER A CA 1
ATOM 1272 C C . SER A 1 151 ? 17.511 -13.605 -26.015 1.00 69.56 151 SER A C 1
ATOM 1274 O O . SER A 1 151 ? 16.571 -13.682 -25.233 1.00 69.56 151 SER A O 1
ATOM 1276 N N . GLU A 1 152 ? 18.242 -14.660 -26.380 1.00 69.25 152 GLU A N 1
ATOM 1277 C CA . GLU A 1 152 ? 18.060 -16.003 -25.810 1.00 69.25 152 GLU A CA 1
ATOM 1278 C C . GLU A 1 152 ? 18.368 -16.004 -24.315 1.00 69.25 152 GLU A C 1
ATOM 1280 O O . GLU A 1 152 ? 17.490 -16.317 -23.522 1.00 69.25 152 GLU A O 1
ATOM 1285 N N . SER A 1 153 ? 19.545 -15.509 -23.922 1.00 69.56 153 SER A N 1
ATOM 1286 C CA . SER A 1 153 ? 19.928 -15.414 -22.505 1.00 69.56 153 SER A CA 1
ATOM 1287 C C . SER A 1 153 ? 18.939 -14.582 -21.676 1.00 69.56 153 SER A C 1
ATOM 1289 O O . SER A 1 153 ? 18.686 -14.888 -20.519 1.00 69.56 153 SER A O 1
ATOM 1291 N N . CYS A 1 154 ? 18.343 -13.540 -22.261 1.00 66.56 154 CYS A N 1
ATOM 1292 C CA . CYS A 1 154 ? 17.275 -12.770 -21.625 1.00 66.56 154 CYS A CA 1
ATOM 1293 C C . CYS A 1 154 ? 16.002 -13.590 -21.385 1.00 66.56 154 CYS A C 1
ATOM 1295 O O . CYS A 1 154 ? 15.293 -13.347 -20.414 1.00 66.56 154 CYS A O 1
ATOM 1297 N N . TRP A 1 155 ? 15.639 -14.436 -22.344 1.00 70.81 155 TRP A N 1
ATOM 1298 C CA . TRP A 1 155 ? 14.429 -15.241 -22.274 1.00 70.81 155 TRP A CA 1
ATOM 1299 C C . TRP A 1 155 ? 14.609 -16.417 -21.317 1.00 70.81 155 TRP A C 1
ATOM 1301 O O . TRP A 1 155 ? 13.698 -16.713 -20.559 1.00 70.81 155 TRP A O 1
ATOM 1311 N N . GLU A 1 156 ? 15.793 -17.027 -21.301 1.00 73.38 156 GLU A N 1
ATOM 1312 C CA . GLU A 1 156 ? 16.173 -18.039 -20.311 1.00 73.38 156 GLU A CA 1
ATOM 1313 C C . GLU A 1 156 ? 16.142 -17.458 -18.895 1.00 73.38 156 GLU A C 1
ATOM 1315 O O . GLU A 1 156 ? 15.446 -18.008 -18.052 1.00 73.38 156 GLU A O 1
ATOM 1320 N N . ASP A 1 157 ? 16.757 -16.288 -18.664 1.00 69.31 157 ASP A N 1
ATOM 1321 C CA . ASP A 1 157 ? 16.674 -15.581 -17.374 1.00 69.31 157 ASP A CA 1
ATOM 1322 C C . ASP A 1 157 ? 15.205 -15.360 -16.973 1.00 69.31 157 ASP A C 1
ATOM 1324 O O . ASP A 1 157 ? 14.818 -15.667 -15.849 1.00 69.31 157 ASP A O 1
ATOM 1328 N N . TYR A 1 158 ? 14.357 -14.939 -17.923 1.00 68.94 158 TYR A N 1
ATOM 1329 C CA . TYR A 1 158 ? 12.912 -14.801 -17.719 1.00 68.94 158 TYR A CA 1
ATOM 1330 C C . TYR A 1 158 ? 12.186 -16.098 -17.333 1.00 68.94 158 TYR A C 1
ATOM 1332 O O . TYR A 1 158 ? 11.304 -16.065 -16.480 1.00 68.94 158 TYR A O 1
ATOM 1340 N N . LEU A 1 159 ? 12.521 -17.220 -17.969 1.00 71.06 159 LEU A N 1
ATOM 1341 C CA . LEU A 1 159 ? 11.872 -18.510 -17.729 1.00 71.06 159 LEU A CA 1
ATOM 1342 C C . LEU A 1 159 ? 12.357 -19.205 -16.451 1.00 71.06 159 LEU A C 1
ATOM 1344 O O . LEU A 1 159 ? 11.588 -19.934 -15.831 1.00 71.06 159 LEU A O 1
ATOM 1348 N N . GLU A 1 160 ? 13.631 -19.036 -16.100 1.00 74.12 160 GLU A N 1
ATOM 1349 C CA . GLU A 1 160 ? 14.275 -19.736 -14.983 1.00 74.12 160 GLU A CA 1
ATOM 1350 C C . GLU A 1 160 ? 14.044 -19.052 -13.637 1.00 74.12 160 GLU A C 1
ATOM 1352 O O . GLU A 1 160 ? 14.101 -19.701 -12.591 1.00 74.12 160 GLU A O 1
ATOM 1357 N N . ASN A 1 161 ? 13.771 -17.749 -13.650 1.00 66.94 161 ASN A N 1
ATOM 1358 C CA . ASN A 1 161 ? 13.425 -17.015 -12.447 1.00 66.94 161 ASN A CA 1
ATOM 1359 C C . ASN A 1 161 ? 11.905 -16.878 -12.352 1.00 66.94 161 ASN A C 1
ATOM 1361 O O . ASN A 1 161 ? 11.242 -16.532 -13.327 1.00 66.94 161 ASN A O 1
ATOM 1365 N N . ASP A 1 162 ? 11.351 -17.068 -11.155 1.00 60.88 162 ASP A N 1
ATOM 1366 C CA . ASP A 1 162 ? 9.980 -16.653 -10.863 1.00 60.88 162 ASP A CA 1
ATOM 1367 C C . ASP A 1 162 ? 9.935 -15.121 -10.920 1.00 60.88 162 ASP A C 1
ATOM 1369 O O . ASP A 1 162 ? 10.121 -14.415 -9.924 1.00 60.88 162 ASP A O 1
ATOM 1373 N N . TYR A 1 163 ? 9.719 -14.582 -12.121 1.00 56.31 163 TYR A N 1
ATOM 1374 C CA . TYR A 1 163 ? 9.337 -13.197 -12.329 1.00 56.31 163 TYR A CA 1
ATOM 1375 C C . TYR A 1 163 ? 7.923 -13.012 -11.771 1.00 56.31 163 TYR A C 1
ATOM 1377 O O . TYR A 1 163 ? 6.990 -12.744 -12.512 1.00 56.31 163 TYR A O 1
ATOM 1385 N N . LEU A 1 164 ? 7.790 -13.052 -10.445 1.00 53.50 164 LEU A N 1
ATOM 1386 C CA . LEU A 1 164 ? 6.666 -12.507 -9.684 1.00 53.50 164 LEU A CA 1
ATOM 1387 C C . LEU A 1 164 ? 5.397 -13.353 -9.762 1.00 53.50 164 LEU A C 1
ATOM 1389 O O . LEU A 1 164 ? 5.232 -14.193 -10.633 1.00 53.50 164 LEU A O 1
ATOM 1393 N N . GLU A 1 165 ? 4.448 -13.080 -8.866 1.00 51.81 165 GLU A N 1
ATOM 1394 C CA . GLU A 1 165 ? 3.148 -13.761 -8.881 1.00 51.81 165 GLU A CA 1
ATOM 1395 C C . GLU A 1 165 ? 2.369 -13.526 -10.194 1.00 51.81 165 GLU A C 1
ATOM 1397 O O . GLU A 1 165 ? 1.543 -14.361 -10.550 1.00 51.81 165 GLU A O 1
ATOM 1402 N N . ILE A 1 166 ? 2.622 -12.429 -10.938 1.00 53.66 166 ILE A N 1
ATOM 1403 C CA . ILE A 1 166 ? 2.061 -12.186 -12.286 1.00 53.66 166 ILE A CA 1
ATOM 1404 C C . ILE A 1 166 ? 3.003 -11.288 -13.132 1.00 53.66 166 ILE A C 1
ATOM 1406 O O . ILE A 1 166 ? 2.857 -10.060 -13.117 1.00 53.66 166 ILE A O 1
ATOM 1410 N N . PRO A 1 167 ? 3.946 -11.835 -13.919 1.00 60.62 167 PRO A N 1
ATOM 1411 C CA . PRO A 1 167 ? 4.685 -11.047 -14.902 1.00 60.62 167 PRO A CA 1
ATOM 1412 C C . PRO A 1 167 ? 3.779 -10.672 -16.077 1.00 60.62 167 PRO A C 1
ATOM 1414 O O . PRO A 1 167 ? 3.131 -11.524 -16.688 1.00 60.62 167 PRO A O 1
ATOM 1417 N N . ILE A 1 168 ? 3.755 -9.390 -16.451 1.00 71.31 168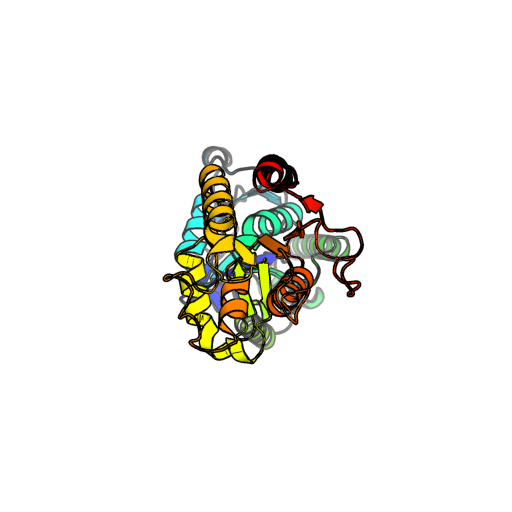 ILE A N 1
ATOM 1418 C CA . ILE A 1 168 ? 3.002 -8.947 -17.629 1.00 71.31 168 ILE A CA 1
ATOM 1419 C C . ILE A 1 168 ? 3.890 -9.092 -18.859 1.00 71.31 168 ILE A C 1
ATOM 1421 O O . ILE A 1 168 ? 4.757 -8.254 -19.109 1.00 71.31 168 ILE A O 1
ATOM 1425 N N . ILE A 1 169 ? 3.649 -10.135 -19.653 1.00 70.44 169 ILE A N 1
ATOM 1426 C CA . ILE A 1 169 ? 4.274 -10.279 -20.968 1.00 70.44 169 ILE A CA 1
ATOM 1427 C C . ILE A 1 169 ? 3.504 -9.437 -21.985 1.00 70.44 169 ILE A C 1
ATOM 1429 O O . ILE A 1 169 ? 2.309 -9.647 -22.217 1.00 70.44 169 ILE A O 1
ATOM 1433 N N . ILE A 1 170 ? 4.198 -8.516 -22.650 1.00 73.81 170 ILE A N 1
ATOM 1434 C CA . ILE A 1 170 ? 3.655 -7.795 -23.801 1.00 73.81 170 ILE A CA 1
ATOM 1435 C C . ILE A 1 170 ? 4.343 -8.295 -25.069 1.00 73.81 170 ILE A C 1
ATOM 1437 O O . ILE A 1 170 ? 5.538 -8.086 -25.269 1.00 73.81 170 ILE A O 1
ATOM 1441 N N . ASN A 1 171 ? 3.564 -8.933 -25.943 1.00 76.06 171 ASN A N 1
ATOM 1442 C CA . ASN A 1 171 ? 4.030 -9.394 -27.245 1.00 76.06 171 ASN A CA 1
ATOM 1443 C C . ASN A 1 171 ? 4.122 -8.213 -28.231 1.00 76.06 171 ASN A C 1
ATOM 1445 O O . ASN A 1 171 ? 3.123 -7.545 -28.500 1.00 76.06 171 ASN A O 1
ATOM 1449 N N . ASN A 1 172 ? 5.312 -7.991 -28.789 1.00 81.94 172 ASN A N 1
ATOM 1450 C CA . ASN A 1 172 ? 5.595 -6.978 -29.803 1.00 81.94 172 ASN A CA 1
ATOM 1451 C C . ASN A 1 172 ? 5.799 -7.569 -31.216 1.00 81.94 172 ASN A C 1
ATOM 1453 O O . ASN A 1 172 ? 6.575 -7.061 -32.022 1.00 81.94 172 ASN A O 1
ATOM 1457 N N . SER A 1 173 ? 5.121 -8.662 -31.562 1.00 75.94 173 SER A N 1
ATOM 1458 C CA . SER A 1 173 ? 5.169 -9.238 -32.919 1.00 75.94 173 SER A CA 1
ATOM 1459 C C . SER A 1 173 ? 4.465 -8.346 -33.951 1.00 75.94 173 SER A C 1
ATOM 1461 O O . SER A 1 173 ? 4.887 -8.278 -35.102 1.00 75.94 173 SER A O 1
ATOM 1463 N N . SER A 1 174 ? 3.458 -7.581 -33.519 1.00 79.50 174 SER A N 1
ATOM 1464 C CA . SER A 1 174 ? 2.720 -6.593 -34.314 1.00 79.50 174 SER A CA 1
ATOM 1465 C C . SER A 1 174 ? 2.712 -5.249 -33.587 1.00 79.50 174 SER A C 1
ATOM 1467 O O . SER A 1 174 ? 2.325 -5.189 -32.420 1.00 79.50 174 SER A O 1
ATOM 1469 N N . LYS A 1 175 ? 3.102 -4.162 -34.269 1.00 82.31 175 LYS A N 1
ATOM 1470 C CA . LYS A 1 175 ? 3.164 -2.812 -33.674 1.00 82.31 175 LYS A CA 1
ATOM 1471 C C . LYS A 1 175 ? 1.793 -2.331 -33.184 1.00 82.31 175 LYS A C 1
ATOM 1473 O O . LYS A 1 175 ? 1.682 -1.755 -32.104 1.00 82.31 175 LYS A O 1
ATOM 1478 N N . SER A 1 176 ? 0.731 -2.599 -33.944 1.00 81.62 176 SER A N 1
ATOM 1479 C CA . SER A 1 176 ? -0.630 -2.206 -33.560 1.00 81.62 176 SER A CA 1
ATOM 1480 C C . SER A 1 176 ? -1.101 -2.947 -32.307 1.00 81.62 176 SER A C 1
ATOM 1482 O O . SER A 1 176 ? -1.649 -2.329 -31.392 1.00 81.62 176 SER A O 1
ATOM 1484 N N . ASP A 1 177 ? -0.849 -4.253 -32.217 1.00 80.81 177 ASP A N 1
ATOM 1485 C CA . ASP A 1 177 ? -1.229 -5.053 -31.050 1.00 80.81 177 ASP A CA 1
ATOM 1486 C C . ASP A 1 177 ? -0.362 -4.743 -29.831 1.00 80.81 177 ASP A C 1
ATOM 1488 O O . ASP A 1 177 ? -0.880 -4.694 -28.713 1.00 80.81 177 ASP A O 1
ATOM 1492 N N . PHE A 1 178 ? 0.915 -4.425 -30.046 1.00 85.56 178 PHE A N 1
ATOM 1493 C CA . PHE A 1 178 ? 1.814 -3.928 -29.012 1.00 85.56 178 PHE A CA 1
ATOM 1494 C C . PHE A 1 178 ? 1.256 -2.658 -28.361 1.00 85.56 178 PHE A C 1
ATOM 1496 O O . PHE A 1 178 ? 1.040 -2.611 -27.149 1.00 85.56 178 PHE A O 1
ATOM 1503 N N . HIS A 1 179 ? 0.891 -1.657 -29.168 1.00 89.94 179 HIS A N 1
ATOM 1504 C CA . HIS A 1 179 ? 0.295 -0.405 -28.687 1.00 89.94 179 HIS A CA 1
ATOM 1505 C C . HIS A 1 179 ? -1.061 -0.627 -28.009 1.00 89.94 179 HIS A C 1
ATOM 1507 O O . HIS A 1 179 ? -1.364 0.001 -26.989 1.00 89.94 179 HIS A O 1
ATOM 1513 N N . ARG A 1 180 ? -1.887 -1.548 -28.527 1.00 83.25 180 ARG A N 1
ATOM 1514 C CA . ARG A 1 180 ? -3.147 -1.954 -27.877 1.00 83.25 180 ARG A CA 1
ATOM 1515 C C . ARG A 1 180 ? -2.895 -2.575 -26.508 1.00 83.25 180 ARG A C 1
ATOM 1517 O O . ARG A 1 180 ? -3.627 -2.252 -25.573 1.00 83.25 180 ARG A O 1
ATOM 1524 N N . LYS A 1 181 ? -1.868 -3.413 -26.363 1.00 86.12 181 LYS A N 1
ATOM 1525 C CA . LYS A 1 181 ? -1.506 -4.018 -25.078 1.00 86.12 181 LYS A CA 1
ATOM 1526 C C . LYS A 1 181 ? -0.937 -3.004 -24.092 1.00 86.12 181 LYS A C 1
ATOM 1528 O O . LYS A 1 181 ? -1.369 -3.021 -22.944 1.00 86.12 181 LYS A O 1
ATOM 1533 N N . ILE A 1 182 ? -0.097 -2.063 -24.533 1.00 89.56 182 ILE A N 1
ATOM 1534 C CA . ILE A 1 182 ? 0.340 -0.933 -23.693 1.00 89.56 182 ILE A CA 1
ATOM 1535 C C . ILE A 1 182 ? -0.886 -0.154 -23.190 1.00 89.56 182 ILE A C 1
ATOM 1537 O O . ILE A 1 182 ? -1.016 0.106 -21.997 1.00 89.56 182 ILE A O 1
ATOM 1541 N N . ASN A 1 183 ? -1.853 0.140 -24.066 1.00 89.19 183 ASN A N 1
ATOM 1542 C CA . ASN A 1 183 ? -3.083 0.820 -23.650 1.00 89.19 183 ASN A CA 1
ATOM 1543 C C . ASN A 1 183 ? -3.893 0.022 -22.629 1.00 89.19 183 ASN A C 1
ATOM 1545 O O . ASN A 1 183 ? -4.442 0.610 -21.700 1.00 89.19 183 ASN A O 1
ATOM 1549 N N . GLN A 1 184 ? -4.023 -1.292 -22.830 1.00 86.75 184 GLN A N 1
ATOM 1550 C CA . GLN A 1 184 ? -4.719 -2.168 -21.890 1.00 86.75 184 GLN A CA 1
ATOM 1551 C C . GLN A 1 184 ? -4.021 -2.163 -20.532 1.00 86.75 184 GLN A C 1
ATOM 1553 O O . GLN A 1 184 ? -4.703 -2.017 -19.526 1.00 86.75 184 GLN A O 1
ATOM 1558 N N . LEU A 1 185 ? -2.689 -2.237 -20.505 1.00 87.81 185 LEU A N 1
ATOM 1559 C CA . LEU A 1 185 ? -1.897 -2.197 -19.280 1.00 87.81 185 LEU A CA 1
ATOM 1560 C C . LEU A 1 185 ? -2.158 -0.917 -18.475 1.00 87.81 185 LEU A C 1
ATOM 1562 O O . LEU A 1 185 ? -2.574 -0.995 -17.321 1.00 87.81 185 LEU A O 1
ATOM 1566 N N . PHE A 1 186 ? -2.019 0.251 -19.103 1.00 88.19 186 PHE A N 1
ATOM 1567 C CA . PHE A 1 186 ? -2.233 1.552 -18.454 1.00 88.19 186 PHE A CA 1
ATOM 1568 C C . PHE A 1 186 ? -3.702 1.811 -18.065 1.00 88.19 186 PHE A C 1
ATOM 1570 O O . PHE A 1 186 ? -3.987 2.720 -17.292 1.00 88.19 186 PHE A O 1
ATOM 1577 N N . LYS A 1 187 ? -4.654 1.031 -18.593 1.00 86.06 187 LYS A N 1
ATOM 1578 C CA . LYS A 1 187 ? -6.083 1.106 -18.241 1.00 86.06 187 LYS A CA 1
ATOM 1579 C C . LYS A 1 187 ? -6.551 -0.047 -17.353 1.00 86.06 187 LYS A C 1
ATOM 1581 O O . LYS A 1 187 ? -7.732 -0.075 -17.004 1.00 86.06 187 LYS A O 1
ATOM 1586 N N . SER A 1 188 ? -5.677 -0.995 -17.036 1.00 84.75 188 SER A N 1
ATOM 1587 C CA . SER A 1 188 ? -6.037 -2.208 -16.308 1.00 84.75 188 SER A CA 1
ATOM 1588 C C . SER A 1 188 ? -6.337 -1.917 -14.838 1.00 84.75 188 SER A C 1
ATOM 1590 O O . SER A 1 188 ? -5.902 -0.908 -14.285 1.00 84.75 188 SER A O 1
ATOM 1592 N N . GLU A 1 189 ? -7.044 -2.836 -14.186 1.00 80.12 189 GLU A N 1
ATOM 1593 C CA . GLU A 1 189 ? -7.276 -2.777 -12.738 1.00 80.12 189 GLU A CA 1
ATOM 1594 C C . GLU A 1 189 ? -5.985 -2.966 -11.922 1.00 80.12 189 GLU A C 1
ATOM 1596 O O . GLU A 1 189 ? -5.943 -2.606 -10.752 1.00 80.12 189 GLU A O 1
ATOM 1601 N N . LEU A 1 190 ? -4.901 -3.460 -12.539 1.00 78.69 190 LEU A N 1
ATOM 1602 C CA . LEU A 1 190 ? -3.590 -3.611 -11.890 1.00 78.69 190 LEU A CA 1
ATOM 1603 C C . LEU A 1 190 ? -2.960 -2.267 -11.515 1.00 78.69 190 LEU A C 1
ATOM 1605 O O . LEU A 1 190 ? -2.147 -2.195 -10.600 1.00 78.69 190 LEU A O 1
ATOM 1609 N N . VAL A 1 191 ? -3.328 -1.206 -12.233 1.00 80.94 191 VAL A N 1
ATOM 1610 C CA . VAL A 1 191 ? -2.778 0.142 -12.043 1.00 80.94 191 VAL A CA 1
ATOM 1611 C C . VAL A 1 191 ? -3.807 1.113 -11.473 1.00 80.94 191 VAL A C 1
ATOM 1613 O O . VAL A 1 191 ? -3.520 2.302 -11.344 1.00 80.94 191 VAL A O 1
ATOM 1616 N N . LYS A 1 192 ? -5.009 0.637 -11.131 1.00 84.19 192 LYS A N 1
ATOM 1617 C CA . LYS A 1 192 ? -6.100 1.471 -10.627 1.00 84.19 192 LYS A CA 1
ATOM 1618 C C . LYS A 1 192 ? -6.406 1.176 -9.170 1.00 84.19 192 LYS A C 1
ATOM 1620 O O . LYS A 1 192 ? -6.365 0.042 -8.700 1.00 84.19 192 LYS A O 1
ATOM 1625 N N . GLU A 1 193 ? -6.778 2.234 -8.464 1.00 88.50 193 GLU A N 1
ATOM 1626 C CA . GLU A 1 193 ? -7.422 2.099 -7.168 1.00 88.50 193 GLU A CA 1
ATOM 1627 C C . GLU A 1 193 ? -8.851 1.609 -7.387 1.00 88.50 193 GLU A C 1
ATOM 1629 O O . GLU A 1 193 ? -9.683 2.321 -7.952 1.00 88.50 193 GLU A O 1
ATOM 1634 N N . ARG A 1 194 ? -9.147 0.399 -6.920 1.00 89.31 194 ARG A N 1
ATOM 1635 C CA . ARG A 1 194 ? -10.503 -0.130 -6.953 1.00 89.31 194 ARG A CA 1
ATOM 1636 C C . ARG A 1 194 ? -11.401 0.643 -5.990 1.00 89.31 194 ARG A C 1
ATOM 1638 O O . ARG A 1 194 ? -10.986 1.017 -4.889 1.00 89.31 194 ARG A O 1
ATOM 1645 N N . TYR A 1 195 ? -12.634 0.912 -6.405 1.00 89.75 195 TYR A N 1
ATOM 1646 C CA . TYR A 1 195 ? -13.574 1.719 -5.622 1.00 89.75 195 TYR A CA 1
ATOM 1647 C C . TYR A 1 195 ? -14.026 1.015 -4.334 1.00 89.75 195 TYR A C 1
ATOM 1649 O O . TYR A 1 195 ? -14.261 1.681 -3.332 1.00 89.75 195 TYR A O 1
ATOM 1657 N N . ASP A 1 196 ? -14.076 -0.315 -4.353 1.00 93.62 196 ASP A N 1
ATOM 1658 C CA . ASP A 1 196 ? -14.477 -1.195 -3.255 1.00 93.62 196 ASP A CA 1
ATOM 1659 C C . ASP A 1 196 ? -13.336 -1.516 -2.280 1.00 93.62 196 ASP A C 1
ATOM 1661 O O . ASP A 1 196 ? -13.537 -2.261 -1.331 1.00 93.62 196 ASP A O 1
ATOM 1665 N N . TYR A 1 197 ? -12.151 -0.926 -2.460 1.00 94.81 197 TYR A N 1
ATOM 1666 C CA . TYR A 1 197 ? -11.038 -1.030 -1.517 1.00 94.81 197 TYR A CA 1
ATOM 1667 C C . TYR A 1 197 ? -10.702 0.322 -0.895 1.00 94.81 197 TYR A C 1
ATOM 1669 O O . TYR A 1 197 ? -10.663 1.352 -1.580 1.00 94.81 197 TYR A O 1
ATOM 1677 N N . ILE A 1 198 ? -10.358 0.294 0.392 1.00 95.44 198 ILE A N 1
ATOM 1678 C CA . ILE A 1 198 ? -9.582 1.345 1.042 1.00 95.44 198 ILE A CA 1
ATOM 1679 C C . ILE A 1 198 ? -8.104 0.967 0.979 1.00 95.44 198 ILE A C 1
ATOM 1681 O O . ILE A 1 198 ? -7.712 -0.145 1.333 1.00 95.44 198 ILE A O 1
ATOM 1685 N N . TYR A 1 199 ? -7.283 1.890 0.498 1.00 94.31 199 TYR A N 1
ATOM 1686 C CA . TYR A 1 199 ? -5.843 1.700 0.397 1.00 94.31 199 TYR A CA 1
ATOM 1687 C C . TYR A 1 199 ? -5.185 2.473 1.531 1.00 94.31 199 TYR A C 1
ATOM 1689 O O . TYR A 1 199 ? -5.336 3.690 1.603 1.00 94.31 199 TYR A O 1
ATOM 1697 N N . ILE A 1 200 ? -4.467 1.767 2.402 1.00 94.88 200 ILE A N 1
ATOM 1698 C CA . ILE A 1 200 ? -3.546 2.399 3.353 1.00 94.88 200 ILE A CA 1
ATOM 1699 C C . ILE A 1 200 ? -2.293 2.817 2.591 1.00 94.88 200 ILE A C 1
ATOM 1701 O O . ILE A 1 200 ? -1.798 3.932 2.718 1.00 94.88 200 ILE A O 1
ATOM 1705 N N . ASN A 1 201 ? -1.815 1.900 1.756 1.00 92.31 201 ASN A N 1
ATOM 1706 C CA . ASN A 1 201 ? -0.779 2.115 0.768 1.00 92.31 201 ASN A CA 1
ATOM 1707 C C . ASN A 1 201 ? -1.014 1.122 -0.403 1.00 92.31 201 ASN A C 1
ATOM 1709 O O . ASN A 1 201 ? -1.994 0.371 -0.382 1.00 92.31 201 ASN A O 1
ATOM 1713 N N . PRO A 1 202 ? -0.185 1.108 -1.458 1.00 90.56 202 PRO A N 1
ATOM 1714 C CA . PRO A 1 202 ? -0.390 0.219 -2.604 1.00 90.56 202 PRO A CA 1
ATOM 1715 C C . PRO A 1 202 ? -0.355 -1.285 -2.281 1.00 90.56 202 PRO A C 1
ATOM 1717 O O . PRO A 1 202 ? -1.033 -2.052 -2.969 1.00 90.56 202 PRO A O 1
ATOM 1720 N N . SER A 1 203 ? 0.385 -1.713 -1.251 1.00 89.12 203 SER A N 1
ATOM 1721 C CA . SER A 1 203 ? 0.485 -3.120 -0.831 1.00 89.12 203 SER A CA 1
ATOM 1722 C C . SER A 1 203 ? -0.497 -3.498 0.283 1.00 89.12 203 SER A C 1
ATOM 1724 O O . SER A 1 203 ? -0.917 -4.650 0.359 1.00 89.12 203 SER A O 1
ATOM 1726 N N . VAL A 1 204 ? -0.908 -2.540 1.116 1.00 92.12 204 VAL A N 1
ATOM 1727 C CA . VAL A 1 204 ? -1.832 -2.732 2.238 1.00 92.12 204 VAL A CA 1
ATOM 1728 C C . VAL A 1 204 ? -3.170 -2.078 1.918 1.00 92.12 204 VAL A C 1
ATOM 1730 O O . VAL A 1 204 ? -3.323 -0.854 1.950 1.00 92.12 204 VAL A O 1
ATOM 1733 N N . LYS A 1 205 ? -4.167 -2.915 1.640 1.00 94.19 205 LYS A N 1
ATOM 1734 C CA . LYS A 1 205 ? -5.530 -2.498 1.311 1.00 94.19 205 LYS A CA 1
ATOM 1735 C C . LYS A 1 205 ? -6.547 -3.432 1.949 1.00 94.19 205 LYS A C 1
ATOM 1737 O O . LYS A 1 205 ? -6.276 -4.618 2.119 1.00 94.19 205 LYS A O 1
ATOM 1742 N N . TYR A 1 206 ? -7.727 -2.902 2.233 1.00 96.06 206 TYR A N 1
ATOM 1743 C CA . TYR A 1 206 ? -8.839 -3.667 2.782 1.00 96.06 206 TYR A CA 1
ATOM 1744 C C . TYR A 1 206 ? -10.066 -3.476 1.903 1.00 96.06 206 TYR A C 1
ATOM 1746 O O . TYR A 1 206 ? -10.362 -2.360 1.476 1.00 96.06 206 TYR A O 1
ATOM 1754 N N . GLU A 1 207 ? -10.768 -4.567 1.618 1.00 95.94 207 GLU A N 1
ATOM 1755 C CA . GLU A 1 207 ? -12.058 -4.492 0.945 1.00 95.94 207 GLU A CA 1
ATOM 1756 C C . GLU A 1 207 ? -13.060 -3.820 1.885 1.00 95.94 207 GLU A C 1
ATOM 1758 O O . GLU A 1 207 ? -13.173 -4.176 3.062 1.00 95.94 207 GLU A O 1
ATOM 1763 N N . LEU A 1 208 ? -13.738 -2.795 1.382 1.00 95.88 208 LEU A N 1
ATOM 1764 C CA . LEU A 1 208 ? -14.794 -2.096 2.090 1.00 95.88 208 LEU A CA 1
ATOM 1765 C C . LEU A 1 208 ? -16.053 -2.962 2.088 1.00 95.88 208 LEU A C 1
ATOM 1767 O O . LEU A 1 208 ? -16.445 -3.517 1.063 1.00 95.88 208 LEU A O 1
ATOM 1771 N N . ILE A 1 209 ? -16.744 -3.017 3.221 1.00 95.44 209 ILE A N 1
ATOM 1772 C CA . ILE A 1 209 ? -18.126 -3.497 3.229 1.00 95.44 209 ILE A CA 1
ATOM 1773 C C . ILE A 1 209 ? -18.996 -2.546 2.397 1.00 95.44 209 ILE A C 1
ATOM 1775 O O . ILE A 1 209 ? -18.799 -1.329 2.419 1.00 95.44 209 ILE A O 1
ATOM 1779 N N . SER A 1 210 ? -19.985 -3.086 1.684 1.00 95.62 210 SER A N 1
ATOM 1780 C CA . SER A 1 210 ? -20.798 -2.325 0.723 1.00 95.62 210 SER A CA 1
ATOM 1781 C C . SER A 1 210 ? -21.426 -1.034 1.280 1.00 95.62 210 SER A C 1
ATOM 1783 O O . SER A 1 210 ? -21.397 -0.024 0.574 1.00 95.62 210 SER A O 1
ATOM 1785 N N . PRO A 1 211 ? -21.920 -0.985 2.539 1.00 96.12 211 PRO A N 1
ATOM 1786 C CA . PRO A 1 211 ? -22.441 0.251 3.132 1.00 96.12 211 PRO A CA 1
ATOM 1787 C C . PRO A 1 211 ? -21.423 1.399 3.220 1.00 96.12 211 PRO A C 1
ATOM 1789 O O . PRO A 1 211 ? -21.817 2.556 3.326 1.00 96.12 211 PRO A O 1
ATOM 1792 N N . LEU A 1 212 ? -20.120 1.104 3.162 1.00 97.00 212 LEU A N 1
ATOM 1793 C CA . LEU A 1 212 ? -19.052 2.094 3.301 1.00 97.00 212 LEU A CA 1
ATOM 1794 C C . LEU A 1 212 ? -18.497 2.625 1.975 1.00 97.00 212 LEU A C 1
ATOM 1796 O O . LEU A 1 212 ? -17.672 3.539 1.996 1.00 97.00 212 LEU A O 1
ATOM 1800 N N . TYR A 1 213 ? -18.956 2.130 0.821 1.00 95.81 213 TYR A N 1
ATOM 1801 C CA . TYR A 1 213 ? -18.456 2.592 -0.482 1.00 95.81 213 TYR A CA 1
ATOM 1802 C C . TYR A 1 213 ? -18.608 4.108 -0.673 1.00 95.81 213 TYR A C 1
ATOM 1804 O O . TYR A 1 213 ? -17.670 4.770 -1.119 1.00 95.81 213 TYR A O 1
ATOM 1812 N N . GLY A 1 214 ? -19.746 4.680 -0.264 1.00 95.56 214 GLY A N 1
ATOM 1813 C CA . GLY A 1 214 ? -19.999 6.125 -0.341 1.00 95.56 214 GLY A CA 1
ATOM 1814 C C . GLY A 1 214 ? -19.126 6.974 0.593 1.00 95.56 214 GLY A C 1
ATOM 1815 O O . GLY A 1 214 ? -18.971 8.171 0.369 1.00 95.56 214 GLY A O 1
ATOM 1816 N N . TYR A 1 215 ? -18.508 6.356 1.601 1.00 96.69 215 TYR A N 1
ATOM 1817 C CA . TYR A 1 215 ? -17.729 7.032 2.640 1.00 96.69 215 TYR A CA 1
ATOM 1818 C C . TYR A 1 215 ? -16.216 6.896 2.441 1.00 96.69 215 TYR A C 1
ATOM 1820 O O . TYR A 1 215 ? -15.443 7.461 3.217 1.00 96.69 215 TYR A O 1
ATOM 1828 N N . LYS A 1 216 ? -15.770 6.209 1.377 1.00 95.69 216 LYS A N 1
ATOM 1829 C CA . LYS A 1 216 ? -14.348 5.967 1.080 1.00 95.69 216 LYS A CA 1
ATOM 1830 C C . LYS A 1 216 ? -13.499 7.234 1.182 1.00 95.69 216 LYS A C 1
ATOM 1832 O O . LYS A 1 216 ? -12.457 7.210 1.825 1.00 95.69 216 LYS A O 1
ATOM 1837 N N . LYS A 1 217 ? -13.952 8.347 0.597 1.00 95.25 217 LYS A N 1
ATOM 1838 C CA . LYS A 1 217 ? -13.201 9.613 0.612 1.00 95.25 217 LYS A CA 1
ATOM 1839 C C . LYS A 1 217 ? -13.030 10.179 2.027 1.00 95.25 217 LYS A C 1
ATOM 1841 O O . LYS A 1 217 ? -11.968 10.691 2.350 1.00 95.25 217 LYS A O 1
ATOM 1846 N N . ILE A 1 218 ? -14.050 10.067 2.877 1.00 96.81 218 ILE A N 1
ATOM 1847 C CA . ILE A 1 218 ? -13.990 10.552 4.264 1.00 96.81 218 ILE A CA 1
ATOM 1848 C C . ILE A 1 218 ? -13.022 9.684 5.079 1.00 96.81 218 ILE A C 1
ATOM 1850 O O . ILE A 1 218 ? -12.179 10.215 5.797 1.00 96.81 218 ILE A O 1
ATOM 1854 N N . ILE A 1 219 ? -13.081 8.361 4.898 1.00 97.44 219 ILE A N 1
ATOM 1855 C CA . ILE A 1 219 ? -12.141 7.408 5.510 1.00 97.44 219 ILE A CA 1
ATOM 1856 C C . ILE A 1 219 ? -10.700 7.703 5.054 1.00 97.44 219 ILE A C 1
ATOM 1858 O O . ILE A 1 219 ? -9.788 7.715 5.876 1.00 97.44 219 ILE A O 1
ATOM 1862 N N . GLN A 1 220 ? -10.486 7.996 3.765 1.00 95.19 220 GLN A N 1
ATOM 1863 C CA . GLN A 1 220 ? -9.174 8.392 3.232 1.00 95.19 220 GLN A CA 1
ATOM 1864 C C . GLN A 1 220 ? -8.657 9.678 3.884 1.00 95.19 220 GLN A C 1
ATOM 1866 O O . GLN A 1 220 ? -7.526 9.695 4.355 1.00 95.19 220 GLN A O 1
ATOM 1871 N N . ASN A 1 221 ? -9.493 10.711 4.006 1.00 95.75 221 ASN A N 1
ATOM 1872 C CA . ASN A 1 221 ? -9.103 11.948 4.687 1.00 95.75 221 ASN A CA 1
ATOM 1873 C C . ASN A 1 221 ? -8.704 11.687 6.151 1.00 95.75 221 ASN A C 1
ATOM 1875 O O . ASN A 1 221 ? -7.744 12.269 6.648 1.00 95.75 221 ASN A O 1
ATOM 1879 N N . LYS A 1 222 ? -9.406 10.777 6.842 1.00 96.81 222 LYS A N 1
ATOM 1880 C CA . LYS A 1 222 ? -9.050 10.385 8.213 1.00 96.81 222 LYS A CA 1
ATOM 1881 C C . LYS A 1 222 ? -7.711 9.662 8.295 1.00 96.81 222 LYS A C 1
ATOM 1883 O O . LYS A 1 222 ? -6.986 9.869 9.257 1.00 96.81 222 LYS A O 1
ATOM 1888 N N . LEU A 1 223 ? -7.368 8.850 7.299 1.00 95.56 223 LEU A N 1
ATOM 1889 C CA . LEU A 1 223 ? -6.066 8.183 7.207 1.00 95.56 223 LEU A CA 1
ATOM 1890 C C . LEU A 1 223 ? -4.913 9.157 6.916 1.00 95.56 223 LEU A C 1
ATOM 1892 O O . LEU A 1 223 ? -3.788 8.907 7.347 1.00 95.56 223 LEU A O 1
ATOM 1896 N N . GLU A 1 224 ? -5.185 10.250 6.200 1.00 93.38 224 GLU A N 1
ATOM 1897 C CA . GLU A 1 224 ? -4.219 11.334 5.970 1.00 93.38 224 GLU A CA 1
ATOM 1898 C C . GLU A 1 224 ? -3.975 12.154 7.248 1.00 93.38 224 GLU A C 1
ATOM 1900 O O . GLU A 1 224 ? -2.837 12.519 7.540 1.00 93.38 224 GLU A O 1
ATOM 1905 N N . GLU A 1 225 ? -5.029 12.410 8.029 1.00 95.56 225 GLU A N 1
ATOM 1906 C CA . GLU A 1 225 ? -4.967 13.151 9.296 1.00 95.56 225 GLU A CA 1
ATOM 1907 C C . GLU A 1 225 ? -4.361 12.310 10.438 1.00 95.56 225 GLU A C 1
ATOM 1909 O O . GLU A 1 225 ? -3.507 12.780 11.191 1.00 95.56 225 GLU A O 1
ATOM 1914 N N . PHE A 1 226 ? -4.776 11.046 10.547 1.00 95.88 226 PHE A N 1
ATOM 1915 C CA . PHE A 1 226 ? -4.388 10.121 11.608 1.00 95.88 226 PHE A CA 1
ATOM 1916 C C . PHE A 1 226 ? -3.673 8.902 11.016 1.00 95.88 226 PHE A C 1
ATOM 1918 O O . PHE A 1 226 ? -4.335 8.003 10.487 1.00 95.88 226 PHE A O 1
ATOM 1925 N N . PRO A 1 227 ? -2.335 8.810 11.143 1.00 95.06 227 PRO A N 1
ATOM 1926 C CA . PRO A 1 227 ? -1.565 7.734 10.532 1.00 95.06 227 PRO A CA 1
ATOM 1927 C C . PRO A 1 227 ? -2.043 6.344 10.966 1.00 95.06 227 PRO A C 1
ATOM 1929 O O . PRO A 1 227 ? -1.950 5.992 12.143 1.00 95.06 227 PRO A O 1
ATOM 1932 N N . PHE A 1 228 ? -2.476 5.530 9.998 1.00 97.00 228 PHE A N 1
ATOM 1933 C CA . PHE A 1 228 ? -2.983 4.163 10.198 1.00 97.00 228 PHE A CA 1
ATOM 1934 C C . PHE A 1 228 ? -2.134 3.330 11.166 1.00 97.00 228 PHE A C 1
ATOM 1936 O O . PHE A 1 228 ? -2.646 2.704 12.090 1.00 97.00 228 PHE A O 1
ATOM 1943 N N . GLU A 1 229 ? -0.817 3.384 10.970 1.00 95.44 229 GLU A N 1
ATOM 1944 C CA . GLU A 1 229 ? 0.212 2.664 11.724 1.00 95.44 229 GLU A CA 1
ATOM 1945 C C . GLU A 1 229 ? 0.230 2.970 13.227 1.00 95.44 229 GLU A C 1
ATOM 1947 O O . GLU A 1 229 ? 0.754 2.183 14.013 1.00 95.44 229 GLU A O 1
ATOM 1952 N N . LYS A 1 230 ? -0.343 4.107 13.629 1.00 96.62 230 LYS A N 1
ATOM 1953 C CA . LYS A 1 230 ? -0.420 4.561 15.019 1.00 96.62 230 LYS A CA 1
ATOM 1954 C C . LYS A 1 230 ? -1.804 4.379 15.628 1.00 96.62 230 LYS A C 1
ATOM 1956 O O . LYS A 1 230 ? -1.939 4.512 16.838 1.00 96.62 230 LYS A O 1
ATOM 1961 N N . ASN A 1 231 ? -2.825 4.093 14.831 1.00 98.06 231 ASN A N 1
ATOM 1962 C CA . ASN A 1 231 ? -4.204 4.078 15.301 1.00 98.06 231 ASN A CA 1
ATOM 1963 C C . ASN A 1 231 ? -4.560 2.721 15.925 1.00 98.06 231 ASN A C 1
ATOM 1965 O O . ASN A 1 231 ? -4.429 1.669 15.285 1.00 98.06 231 ASN A O 1
ATOM 1969 N N . VAL A 1 232 ? -5.036 2.767 17.170 1.00 98.44 232 VAL A N 1
ATOM 1970 C CA . VAL A 1 232 ? -5.504 1.617 17.947 1.00 98.44 232 VAL A CA 1
ATOM 1971 C C . VAL A 1 232 ? -6.984 1.806 18.247 1.00 98.44 232 VAL A C 1
ATOM 1973 O O . VAL A 1 232 ? -7.360 2.706 18.996 1.00 98.44 232 VAL A O 1
ATOM 1976 N N . PHE A 1 233 ? -7.822 0.950 17.667 1.00 98.50 233 PHE A N 1
ATOM 1977 C CA . PHE A 1 233 ? -9.263 1.002 17.875 1.00 98.50 233 PHE A CA 1
ATOM 1978 C C . PHE A 1 233 ? -9.631 0.408 19.235 1.00 98.50 233 PHE A C 1
ATOM 1980 O O . PHE A 1 233 ? -9.414 -0.783 19.468 1.00 98.50 233 PHE A O 1
ATOM 1987 N N . LEU A 1 234 ? -10.177 1.224 20.133 1.00 97.81 234 LEU A N 1
ATOM 1988 C CA . LEU A 1 234 ? -10.651 0.791 21.440 1.00 97.81 234 LEU A CA 1
ATOM 1989 C C . LEU A 1 234 ? -12.139 0.437 21.363 1.00 97.81 234 LEU A C 1
ATOM 1991 O O . LEU A 1 234 ? -13.006 1.308 21.309 1.00 97.81 234 LEU A O 1
ATOM 1995 N N . MET A 1 235 ? -12.412 -0.864 21.382 1.00 96.56 235 MET A N 1
ATOM 1996 C CA . MET A 1 235 ? -13.748 -1.449 21.355 1.00 96.56 235 MET A CA 1
ATOM 1997 C C . MET A 1 235 ? -14.209 -1.657 22.798 1.00 96.56 235 MET A C 1
ATOM 1999 O O . MET A 1 235 ? -13.705 -2.540 23.500 1.00 96.56 235 MET A O 1
ATOM 2003 N N . MET A 1 236 ? -15.145 -0.833 23.267 1.00 93.31 236 MET A N 1
ATOM 2004 C CA . MET A 1 236 ? -15.632 -0.876 24.647 1.00 93.31 236 MET A CA 1
ATOM 2005 C C . MET A 1 236 ? -17.092 -0.427 24.767 1.00 93.31 236 MET A C 1
ATOM 2007 O O . MET A 1 236 ? -17.639 0.220 23.879 1.00 93.31 236 MET A O 1
ATOM 2011 N N . LYS A 1 237 ? -17.735 -0.762 25.891 1.00 88.81 237 LYS A N 1
ATOM 2012 C CA . LYS A 1 237 ? -19.030 -0.174 26.275 1.00 88.81 237 LYS A CA 1
ATOM 2013 C C . LYS A 1 237 ? -18.850 1.302 26.651 1.00 88.81 237 LYS A C 1
ATOM 2015 O O . LYS A 1 237 ? -17.888 1.643 27.341 1.00 88.81 237 LYS A O 1
ATOM 2020 N N . PHE A 1 238 ? -19.804 2.145 26.261 1.00 85.12 238 PHE A N 1
ATOM 2021 C CA . PHE A 1 238 ? -19.841 3.558 26.638 1.00 85.12 238 PHE A CA 1
ATOM 2022 C C . PHE A 1 238 ? -20.678 3.744 27.899 1.00 85.12 238 PHE A C 1
ATOM 2024 O O . PHE A 1 238 ? -21.906 3.724 27.842 1.00 85.12 238 PHE A O 1
ATOM 2031 N N . ARG A 1 239 ? -19.998 3.892 29.035 1.00 85.62 239 ARG A N 1
ATOM 2032 C CA . ARG A 1 239 ? -20.612 4.129 30.343 1.00 85.62 239 ARG A CA 1
ATOM 2033 C C . ARG A 1 239 ? -19.652 4.871 31.266 1.00 85.62 239 ARG A C 1
ATOM 2035 O O . ARG A 1 239 ? -18.437 4.834 31.046 1.00 85.62 239 ARG A O 1
ATOM 2042 N N . ASP A 1 240 ? -20.197 5.535 32.278 1.00 84.56 240 ASP A N 1
ATOM 2043 C CA . ASP A 1 240 ? -19.426 6.382 33.192 1.00 84.56 240 ASP A CA 1
ATOM 2044 C C . ASP A 1 240 ? -18.411 5.570 34.003 1.00 84.56 240 ASP A C 1
ATOM 2046 O O . ASP A 1 240 ? -17.283 6.017 34.209 1.00 84.56 240 ASP A O 1
ATOM 2050 N N . GLU A 1 241 ? -18.763 4.337 34.368 1.00 85.25 241 GLU A N 1
ATOM 2051 C CA . GLU A 1 241 ? -17.903 3.411 35.109 1.00 85.25 241 GLU A CA 1
ATOM 2052 C C . GLU A 1 241 ? -16.607 3.091 34.352 1.00 85.25 241 GLU A C 1
ATOM 2054 O O . GLU A 1 241 ? -15.578 2.824 34.967 1.00 85.25 241 GLU A O 1
ATOM 2059 N N . ASN A 1 242 ? -16.621 3.195 33.020 1.00 87.31 242 ASN A N 1
ATOM 2060 C CA . ASN A 1 242 ? -15.476 2.843 32.183 1.00 87.31 242 ASN A CA 1
ATOM 2061 C C . ASN A 1 242 ? -14.603 4.047 31.824 1.00 87.31 242 ASN A C 1
ATOM 2063 O O . ASN A 1 242 ? -13.602 3.888 31.122 1.00 87.31 242 ASN A O 1
ATOM 2067 N N . GLN A 1 243 ? -14.958 5.252 32.279 1.00 87.94 243 GLN A N 1
ATOM 2068 C CA . GLN A 1 243 ? -14.189 6.462 31.981 1.00 87.94 243 GLN A CA 1
ATOM 2069 C C . GLN A 1 243 ? -12.765 6.390 32.538 1.00 87.94 243 GLN A C 1
ATOM 2071 O O . GLN A 1 243 ? -11.832 6.825 31.861 1.00 87.94 243 GLN A O 1
ATOM 2076 N N . GLY A 1 244 ? -12.585 5.799 33.726 1.00 87.75 244 GLY A N 1
ATOM 2077 C CA . GLY A 1 244 ? -11.267 5.569 34.329 1.00 87.75 244 GLY A CA 1
ATOM 2078 C C . GLY A 1 244 ? -10.383 4.701 33.436 1.00 87.75 244 GLY A C 1
ATOM 2079 O O . GLY A 1 244 ? -9.351 5.160 32.941 1.00 87.75 244 GLY A O 1
ATOM 2080 N N . THR A 1 245 ? -10.853 3.489 33.138 1.00 88.69 245 THR A N 1
ATOM 2081 C CA . THR A 1 245 ? -10.191 2.546 32.227 1.00 88.69 245 THR A CA 1
ATOM 2082 C C . THR A 1 245 ? -9.911 3.156 30.847 1.00 88.69 245 THR A C 1
ATOM 2084 O O . THR A 1 245 ? -8.807 3.011 30.322 1.00 88.69 245 THR A O 1
ATOM 2087 N N . TYR A 1 246 ? -10.865 3.885 30.256 1.00 91.69 246 TYR A N 1
ATOM 2088 C CA . TYR A 1 246 ? -10.660 4.569 28.975 1.00 91.69 246 TYR A CA 1
ATOM 2089 C C . TYR A 1 246 ? -9.516 5.584 29.042 1.00 91.69 246 TYR A C 1
ATOM 2091 O O . TYR A 1 246 ? -8.584 5.507 28.240 1.00 91.69 246 TYR A O 1
ATOM 2099 N N . LYS A 1 247 ? -9.568 6.522 29.998 1.00 91.50 247 LYS A N 1
ATOM 2100 C CA . LYS A 1 247 ? -8.553 7.575 30.148 1.00 91.50 247 LYS A CA 1
ATOM 2101 C C . LYS A 1 247 ? -7.175 6.990 30.415 1.00 91.50 247 LYS A C 1
ATOM 2103 O O . LYS A 1 247 ? -6.170 7.539 29.963 1.00 91.50 247 LYS A O 1
ATOM 2108 N N . TYR A 1 248 ? -7.134 5.866 31.118 1.00 89.56 248 TYR A N 1
ATOM 2109 C CA . TYR A 1 248 ? -5.918 5.112 31.345 1.00 89.56 248 TYR A CA 1
ATOM 2110 C C . TYR A 1 248 ? -5.333 4.543 30.042 1.00 89.56 248 TYR A C 1
ATOM 2112 O O . TYR A 1 248 ? -4.198 4.870 29.689 1.00 89.56 248 TYR A O 1
ATOM 2120 N N . ILE A 1 249 ? -6.113 3.751 29.294 1.00 93.88 249 ILE A N 1
ATOM 2121 C CA . ILE A 1 249 ? -5.680 3.156 28.017 1.00 93.88 249 ILE A CA 1
ATOM 2122 C C . ILE A 1 249 ? -5.255 4.252 27.033 1.00 93.88 249 ILE A C 1
ATOM 2124 O O . ILE A 1 249 ? -4.210 4.145 26.393 1.00 93.88 249 ILE A O 1
ATOM 2128 N N . GLU A 1 250 ? -6.035 5.333 26.944 1.00 94.94 250 GLU A N 1
ATOM 2129 C CA . GLU A 1 250 ? -5.732 6.496 26.111 1.00 94.94 250 GLU A CA 1
ATOM 2130 C C . GLU A 1 250 ? -4.362 7.097 26.449 1.00 94.94 250 GLU A C 1
ATOM 2132 O O . GLU A 1 250 ? -3.537 7.319 25.556 1.00 94.94 250 GLU A O 1
ATOM 2137 N N . LYS A 1 251 ? -4.101 7.327 27.741 1.00 93.19 251 LYS A N 1
ATOM 2138 C CA . LYS A 1 251 ? -2.833 7.876 28.221 1.00 93.19 251 LYS A CA 1
ATOM 2139 C C . LYS A 1 251 ? -1.657 6.966 27.872 1.00 93.19 251 LYS A C 1
ATOM 2141 O O . LYS A 1 251 ? -0.648 7.473 27.385 1.00 93.19 251 LYS A O 1
ATOM 2146 N N . GLU A 1 252 ? -1.771 5.656 28.081 1.00 92.00 252 GLU A N 1
ATOM 2147 C CA . GLU A 1 252 ? -0.649 4.751 27.812 1.00 92.00 252 GLU A CA 1
ATOM 2148 C C . GLU A 1 252 ? -0.353 4.557 26.325 1.00 92.00 252 GLU A C 1
ATOM 2150 O O . GLU A 1 252 ? 0.809 4.568 25.903 1.00 92.00 252 GLU A O 1
ATOM 2155 N N . LEU A 1 253 ? -1.394 4.468 25.495 1.00 95.00 253 LEU A N 1
ATOM 2156 C CA . LEU A 1 253 ? -1.219 4.471 24.044 1.00 95.00 253 LEU A CA 1
ATOM 2157 C C . LEU A 1 253 ? -0.485 5.736 23.590 1.00 95.00 253 LEU A C 1
ATOM 2159 O O . LEU A 1 253 ? 0.500 5.649 22.851 1.00 95.00 253 LEU A O 1
ATOM 2163 N N . LYS A 1 254 ? -0.893 6.898 24.112 1.00 94.50 254 LYS A N 1
ATOM 2164 C CA . LYS A 1 254 ? -0.261 8.184 23.809 1.00 94.50 254 LYS A CA 1
ATOM 2165 C C . LYS A 1 254 ? 1.203 8.239 24.255 1.00 94.50 254 LYS A C 1
ATOM 2167 O O . LYS A 1 254 ? 2.048 8.668 23.468 1.00 94.50 254 LYS A O 1
ATOM 2172 N N . ASN A 1 255 ? 1.522 7.767 25.463 1.00 92.38 255 ASN A N 1
ATOM 2173 C CA . ASN A 1 255 ? 2.900 7.685 25.974 1.00 92.38 255 ASN A CA 1
ATOM 2174 C C . ASN A 1 255 ? 3.810 6.839 25.068 1.00 92.38 255 ASN A C 1
ATOM 2176 O O . ASN A 1 255 ? 5.010 7.091 24.969 1.00 92.38 255 ASN A O 1
ATOM 2180 N N . ASN A 1 256 ? 3.230 5.867 24.363 1.00 92.50 256 ASN A N 1
ATOM 2181 C CA . ASN A 1 256 ? 3.934 4.973 23.451 1.00 92.50 256 ASN A CA 1
ATOM 2182 C C . ASN A 1 256 ? 3.877 5.397 21.973 1.00 92.50 256 ASN A C 1
ATOM 2184 O O . ASN A 1 256 ? 4.363 4.656 21.115 1.00 92.50 256 ASN A O 1
ATOM 2188 N N . GLY A 1 257 ? 3.339 6.584 21.673 1.00 93.81 257 GLY A N 1
ATOM 2189 C CA . GLY A 1 257 ? 3.280 7.147 20.321 1.00 93.81 257 GLY A CA 1
ATOM 2190 C C . GLY A 1 257 ? 2.128 6.630 19.454 1.00 93.81 257 GLY A C 1
ATOM 2191 O O . GLY A 1 257 ? 2.174 6.807 18.233 1.00 93.81 257 GLY A O 1
ATOM 2192 N N . PHE A 1 258 ? 1.121 6.007 20.067 1.00 96.31 258 PHE A N 1
ATOM 2193 C CA . PHE A 1 258 ? -0.107 5.544 19.425 1.00 96.31 258 PHE A CA 1
ATOM 2194 C C . PHE A 1 258 ? -1.277 6.500 19.690 1.00 96.31 258 PHE A C 1
ATOM 2196 O O . PHE A 1 258 ? -1.298 7.240 20.673 1.00 96.31 258 PHE A O 1
ATOM 2203 N N . ASN A 1 259 ? -2.276 6.440 18.815 1.00 96.69 259 ASN A N 1
ATOM 2204 C CA . ASN A 1 259 ? -3.550 7.125 18.957 1.00 96.69 259 ASN A CA 1
ATOM 2205 C C . ASN A 1 259 ? -4.584 6.123 19.479 1.00 96.69 259 ASN A C 1
ATOM 2207 O O . ASN A 1 259 ? -4.816 5.089 18.847 1.00 96.69 259 ASN A O 1
ATOM 2211 N N . CYS A 1 260 ? -5.209 6.432 20.612 1.00 97.19 260 CYS A N 1
ATOM 2212 C CA . CYS A 1 260 ? -6.406 5.729 21.058 1.00 97.19 260 CYS A CA 1
ATOM 2213 C C . CYS A 1 260 ? -7.593 6.261 20.259 1.00 97.19 260 CYS A C 1
ATOM 2215 O O . CYS A 1 260 ? -7.817 7.468 20.238 1.00 97.19 260 CYS A O 1
ATOM 2217 N N . VAL A 1 261 ? -8.306 5.376 19.570 1.00 97.75 261 VAL A N 1
ATOM 2218 C CA . VAL A 1 261 ? -9.413 5.747 18.691 1.00 97.75 261 VAL A CA 1
ATOM 2219 C C . VAL A 1 261 ? -10.682 5.073 19.188 1.00 97.75 261 VAL A C 1
ATOM 2221 O O . VAL A 1 261 ? -10.746 3.843 19.205 1.00 97.75 261 VAL A O 1
ATOM 2224 N N . ARG A 1 262 ? -11.707 5.853 19.541 1.00 95.56 262 ARG A N 1
ATOM 2225 C CA . ARG A 1 262 ? -13.068 5.340 19.747 1.00 95.56 262 ARG A CA 1
ATOM 2226 C C . ARG A 1 262 ? -14.024 5.878 18.703 1.00 95.56 262 ARG A C 1
ATOM 2228 O O . ARG A 1 262 ? -13.864 6.977 18.185 1.00 95.56 262 ARG A O 1
ATOM 2235 N N . ALA A 1 263 ? -15.060 5.096 18.419 1.00 95.31 263 ALA A N 1
ATOM 2236 C CA . ALA A 1 263 ? -16.044 5.459 17.410 1.00 95.31 263 ALA A CA 1
ATOM 2237 C C . ALA A 1 263 ? -16.970 6.615 17.821 1.00 95.31 263 ALA A C 1
ATOM 2239 O O . ALA A 1 263 ? -17.655 7.149 16.955 1.00 95.31 263 ALA A O 1
ATOM 2240 N N . ASP A 1 264 ? -17.014 6.983 19.100 1.00 93.06 264 ASP A N 1
ATOM 2241 C CA . ASP A 1 264 ? -17.832 8.073 19.643 1.00 93.06 264 ASP A CA 1
ATOM 2242 C C .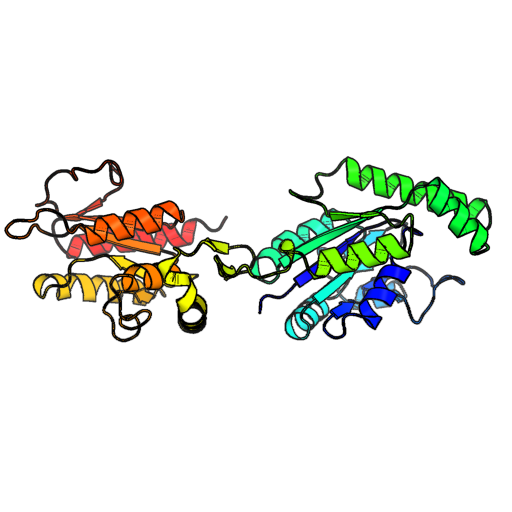 ASP A 1 264 ? -17.026 9.340 19.973 1.00 93.06 264 ASP A C 1
ATOM 2244 O O . ASP A 1 264 ? -17.611 10.371 20.307 1.00 93.06 264 ASP A O 1
ATOM 2248 N N . ASP A 1 265 ? -15.697 9.289 19.844 1.00 93.44 265 ASP A N 1
ATOM 2249 C CA . ASP A 1 265 ? -14.841 10.462 19.998 1.00 93.44 265 ASP A CA 1
ATOM 2250 C C . ASP A 1 265 ? -15.195 11.513 18.930 1.00 93.44 265 ASP A C 1
ATOM 2252 O O . ASP A 1 265 ? -15.546 11.184 17.793 1.00 93.44 265 ASP A O 1
ATOM 2256 N N . LYS A 1 266 ? -15.085 12.802 19.276 1.00 93.31 266 LYS A N 1
ATOM 2257 C CA . LYS A 1 266 ? -15.514 13.936 18.434 1.00 93.31 266 LYS A CA 1
ATOM 2258 C C . LYS A 1 266 ? -14.937 13.882 17.016 1.00 93.31 266 LYS A C 1
ATOM 2260 O O . LYS A 1 266 ? -15.611 14.238 16.051 1.00 93.31 266 LYS A O 1
ATOM 2265 N N . GLU A 1 267 ? -13.688 13.453 16.887 1.00 94.75 267 GLU A N 1
ATOM 2266 C CA . GLU A 1 267 ? -12.959 13.348 15.626 1.00 94.75 267 GLU A CA 1
ATOM 2267 C C . GLU A 1 267 ? -13.465 12.200 14.733 1.00 94.75 267 GLU A C 1
ATOM 2269 O O . GLU A 1 267 ? -13.177 12.199 13.534 1.00 94.75 267 GLU A O 1
ATOM 2274 N N . TRP A 1 268 ? -14.214 11.247 15.292 1.00 96.12 268 TRP A N 1
ATOM 2275 C CA . TRP A 1 268 ? -14.563 9.960 14.683 1.00 96.12 268 TRP A CA 1
ATOM 2276 C C . TRP A 1 268 ? -16.073 9.695 14.608 1.00 96.12 268 TRP A C 1
ATOM 2278 O O . TRP A 1 268 ? -16.503 8.924 13.752 1.00 96.12 268 TRP A O 1
ATOM 2288 N N . ALA A 1 269 ? -16.883 10.350 15.445 1.00 93.69 269 ALA A N 1
ATOM 2289 C CA . ALA A 1 269 ? -18.323 10.109 15.604 1.00 93.69 269 ALA A CA 1
ATOM 2290 C C . ALA A 1 269 ? -19.161 10.306 14.327 1.00 93.69 269 ALA A C 1
ATOM 2292 O O . ALA A 1 269 ? -20.228 9.710 14.187 1.00 93.69 269 ALA A O 1
ATOM 2293 N N . HIS A 1 270 ? -18.661 11.105 13.383 1.00 94.75 270 HIS A N 1
ATOM 2294 C CA . HIS A 1 270 ? -19.412 11.580 12.218 1.00 94.75 270 HIS A CA 1
ATOM 2295 C C . HIS A 1 270 ? -18.766 11.190 10.880 1.00 94.75 270 HIS A C 1
ATOM 2297 O O . HIS A 1 270 ? -18.807 11.956 9.920 1.00 94.75 270 HIS A O 1
ATOM 2303 N N . ILE A 1 271 ? -18.132 10.011 10.784 1.00 96.19 271 ILE A N 1
ATOM 2304 C CA . ILE A 1 271 ? -17.651 9.530 9.475 1.00 96.19 271 ILE A CA 1
ATOM 2305 C C . ILE A 1 271 ? -18.832 9.116 8.597 1.00 96.19 271 ILE A C 1
ATOM 2307 O O . ILE A 1 271 ? -18.827 9.404 7.400 1.00 96.19 271 ILE A O 1
ATOM 2311 N N . THR A 1 272 ? -19.820 8.424 9.177 1.00 95.31 272 THR A N 1
ATOM 2312 C CA . THR A 1 272 ? -20.984 7.938 8.413 1.00 95.31 272 THR A CA 1
ATOM 2313 C C . THR A 1 272 ? -22.331 8.496 8.851 1.00 95.31 272 THR A C 1
ATOM 2315 O O . THR A 1 272 ? -23.266 8.426 8.060 1.00 95.31 272 THR A O 1
ATOM 2318 N N . ASP A 1 273 ? -22.447 8.996 10.086 1.00 92.06 273 ASP A N 1
ATOM 2319 C CA . ASP A 1 273 ? -23.725 9.330 10.739 1.00 92.06 273 ASP A CA 1
ATOM 2320 C C . ASP A 1 273 ? -24.738 8.163 10.759 1.00 92.06 273 ASP A C 1
ATOM 2322 O O . ASP A 1 273 ? -25.952 8.355 10.814 1.00 92.06 273 ASP A O 1
ATOM 2326 N N . THR A 1 274 ? -24.240 6.920 10.721 1.00 93.38 274 THR A N 1
ATOM 2327 C CA . THR A 1 274 ? -25.046 5.690 10.767 1.00 93.38 274 THR A CA 1
ATOM 2328 C C . THR A 1 274 ? -24.484 4.683 11.771 1.00 93.38 274 THR A C 1
ATOM 2330 O O . THR A 1 274 ? -23.386 4.848 12.306 1.00 93.38 274 THR A O 1
ATOM 2333 N N . SER A 1 275 ? -25.187 3.562 11.957 1.00 91.56 275 SER A N 1
ATOM 2334 C CA . SER A 1 275 ? -24.692 2.413 12.726 1.00 91.56 275 SER A CA 1
ATOM 2335 C C . SER A 1 275 ? -23.409 1.784 12.160 1.00 91.56 275 SER A C 1
ATOM 2337 O O . SER A 1 275 ? -22.787 0.977 12.842 1.00 91.56 275 SER A O 1
ATOM 2339 N N . PHE A 1 276 ? -22.985 2.140 10.940 1.00 95.56 276 PHE A N 1
ATOM 2340 C CA . PHE A 1 276 ? -21.718 1.688 10.356 1.00 95.56 276 PHE A CA 1
ATOM 2341 C C . PHE A 1 276 ? -20.511 2.545 10.763 1.00 95.56 276 PHE A C 1
ATOM 2343 O O . PHE A 1 276 ? -19.395 2.249 10.333 1.00 95.56 276 PHE A O 1
ATOM 2350 N N . ASN A 1 277 ? -20.687 3.575 11.601 1.00 97.00 277 ASN A N 1
ATOM 2351 C CA . ASN A 1 277 ? -19.581 4.435 12.026 1.00 97.00 277 ASN A CA 1
ATOM 2352 C C . ASN A 1 277 ? -18.405 3.660 12.653 1.00 97.00 277 ASN A C 1
ATOM 2354 O O . ASN A 1 277 ? -17.279 3.859 12.196 1.00 97.00 277 ASN A O 1
ATOM 2358 N N . PRO A 1 278 ? -18.619 2.707 13.584 1.00 96.75 278 PRO A N 1
ATOM 2359 C CA . PRO A 1 278 ? -17.516 1.922 14.138 1.00 96.75 278 PRO A CA 1
ATOM 2360 C C . PRO A 1 278 ? -16.759 1.117 13.076 1.00 96.75 278 PRO A C 1
ATOM 2362 O O . PRO A 1 278 ? -15.540 0.989 13.148 1.00 96.75 278 PRO A O 1
ATOM 2365 N N . MET A 1 279 ? -17.451 0.637 12.036 1.00 97.00 279 MET A N 1
ATOM 2366 C CA . MET A 1 279 ? -16.806 -0.059 10.919 1.00 97.00 279 MET A CA 1
ATOM 2367 C C . MET A 1 279 ? -15.939 0.889 10.092 1.00 97.00 279 MET A C 1
ATOM 2369 O O . MET A 1 279 ? -14.836 0.520 9.707 1.00 97.00 279 MET A O 1
ATOM 2373 N N . ALA A 1 280 ? -16.395 2.117 9.840 1.00 97.62 280 ALA A N 1
ATOM 2374 C CA . ALA A 1 280 ? -15.591 3.115 9.140 1.00 97.62 280 ALA A CA 1
ATOM 2375 C C . ALA A 1 280 ? -14.324 3.488 9.931 1.00 97.62 280 ALA A C 1
ATOM 2377 O O . ALA A 1 280 ? -13.236 3.539 9.361 1.00 97.62 280 ALA A O 1
ATOM 2378 N N . VAL A 1 281 ? -14.456 3.662 11.249 1.00 97.94 281 VAL A N 1
ATOM 2379 C CA . VAL A 1 281 ? -13.346 3.931 12.180 1.00 97.94 281 VAL A CA 1
ATOM 2380 C C . VAL A 1 281 ? -12.344 2.774 12.207 1.00 97.94 281 VAL A C 1
ATOM 2382 O O . VAL A 1 281 ? -11.131 2.990 12.181 1.00 97.94 281 VAL A O 1
ATOM 2385 N N . LEU A 1 282 ? -12.835 1.535 12.177 1.00 97.50 282 LEU A N 1
ATOM 2386 C CA . LEU A 1 282 ? -12.019 0.325 12.119 1.00 97.50 282 LEU A CA 1
ATOM 2387 C C . LEU A 1 282 ? -11.077 0.323 10.906 1.00 97.50 282 LEU A C 1
ATOM 2389 O O . LEU A 1 282 ? -9.902 -0.037 11.035 1.00 97.50 282 LEU A O 1
ATOM 2393 N N . TYR A 1 283 ? -11.545 0.763 9.730 1.00 97.75 283 TYR A N 1
ATOM 2394 C CA . TYR A 1 283 ? -10.698 0.884 8.533 1.00 97.75 283 TYR A CA 1
ATOM 2395 C C . TYR A 1 283 ? -9.560 1.900 8.701 1.00 97.75 283 TYR A C 1
ATOM 2397 O O . TYR A 1 283 ? -8.541 1.775 8.021 1.00 97.75 283 TYR A O 1
ATOM 2405 N N . CYS A 1 284 ? -9.682 2.840 9.639 1.00 98.12 284 CYS A N 1
ATOM 2406 C CA . CYS A 1 284 ? -8.634 3.797 9.979 1.00 98.12 284 CYS A CA 1
ATOM 2407 C C . CYS A 1 284 ? -7.600 3.258 10.982 1.00 98.12 284 CYS A C 1
ATOM 2409 O O . CYS A 1 284 ? -6.604 3.935 11.228 1.00 98.12 284 CYS A O 1
ATOM 2411 N N . CYS A 1 285 ? -7.792 2.061 11.546 1.00 98.31 285 CYS A N 1
ATOM 2412 C CA . CYS A 1 285 ? -6.958 1.531 12.628 1.00 98.31 285 CYS A CA 1
ATOM 2413 C C . CYS A 1 285 ? -6.164 0.287 12.218 1.00 98.31 285 CYS A C 1
ATOM 2415 O O . CYS A 1 285 ? -6.721 -0.643 11.625 1.00 98.31 285 CYS A O 1
ATOM 2417 N N . LYS A 1 286 ? -4.872 0.240 12.572 1.00 97.69 286 LYS A N 1
ATOM 2418 C CA . LYS A 1 286 ? -4.014 -0.939 12.359 1.00 97.69 286 LYS A CA 1
ATOM 2419 C C . LYS A 1 286 ? -4.175 -1.988 13.451 1.00 97.69 286 LYS A C 1
ATOM 2421 O O . LYS A 1 286 ? -4.093 -3.184 13.172 1.00 97.69 286 LYS A O 1
ATOM 2426 N N . TYR A 1 287 ? -4.394 -1.535 14.680 1.00 98.25 287 TYR A N 1
ATOM 2427 C CA . TYR A 1 287 ? -4.484 -2.387 15.862 1.00 98.25 287 TYR A CA 1
ATOM 2428 C C . TYR A 1 287 ? -5.819 -2.200 16.571 1.00 98.25 287 TYR A C 1
ATOM 2430 O O . TYR A 1 287 ? -6.516 -1.212 16.339 1.00 98.25 287 TYR A O 1
ATOM 2438 N N . GLY A 1 288 ? -6.170 -3.146 17.440 1.00 97.81 288 GLY A N 1
ATOM 2439 C CA . GLY A 1 288 ? -7.391 -3.085 18.240 1.00 97.81 288 GLY A CA 1
ATOM 2440 C C . GLY A 1 288 ? -7.172 -3.481 19.693 1.00 97.81 288 GLY A C 1
ATOM 2441 O O . GLY A 1 288 ? -6.294 -4.286 20.000 1.00 97.81 288 GLY A O 1
ATOM 2442 N N . ILE A 1 289 ? -7.997 -2.943 20.583 1.00 97.50 289 ILE A N 1
ATOM 2443 C CA . ILE A 1 289 ? -8.156 -3.407 21.960 1.00 97.50 289 ILE A CA 1
ATOM 2444 C C . ILE A 1 289 ? -9.638 -3.713 22.151 1.00 97.50 289 ILE A C 1
ATOM 2446 O O . ILE A 1 289 ? -10.467 -2.810 22.085 1.00 97.50 289 ILE A O 1
ATOM 2450 N N . ALA A 1 290 ? -9.970 -4.984 22.353 1.00 95.44 290 ALA A N 1
ATOM 2451 C CA . ALA A 1 290 ? -11.319 -5.429 22.667 1.00 95.44 290 ALA A CA 1
ATOM 2452 C C . ALA A 1 290 ? -11.462 -5.580 24.179 1.00 95.44 290 ALA A C 1
ATOM 2454 O O . ALA A 1 290 ? -10.875 -6.488 24.768 1.00 95.44 290 ALA A O 1
ATOM 2455 N N . LEU A 1 291 ? -12.225 -4.680 24.797 1.00 94.06 291 LEU A N 1
ATOM 2456 C CA . LEU A 1 291 ? -12.451 -4.652 26.236 1.00 94.06 291 LEU A CA 1
ATOM 2457 C C . LEU A 1 291 ? -13.815 -5.272 26.567 1.00 94.06 291 LEU A C 1
ATOM 2459 O O . LEU A 1 291 ? -14.859 -4.616 26.510 1.00 94.06 291 LEU A O 1
ATOM 2463 N N . PHE A 1 292 ? -13.802 -6.553 26.934 1.00 91.31 292 PHE A N 1
ATOM 2464 C CA . PHE A 1 292 ? -14.951 -7.239 27.517 1.00 91.31 292 PHE A CA 1
ATOM 2465 C C . PHE A 1 292 ? -14.988 -6.977 29.020 1.00 91.31 292 PHE A C 1
ATOM 2467 O O . PHE A 1 292 ? -14.450 -7.743 29.819 1.00 91.31 292 PHE A O 1
ATOM 2474 N N . ASP A 1 293 ? -15.616 -5.866 29.375 1.00 89.75 293 ASP A N 1
ATOM 2475 C CA . ASP A 1 293 ? -15.743 -5.397 30.750 1.00 89.75 293 ASP A CA 1
ATOM 2476 C C . ASP A 1 293 ? -16.997 -5.937 31.466 1.00 89.75 293 ASP A C 1
ATOM 2478 O O . ASP A 1 293 ? -17.808 -6.630 30.851 1.00 89.75 293 ASP A O 1
ATOM 2482 N N . GLU A 1 294 ? -17.172 -5.615 32.752 1.00 88.88 294 GLU A N 1
ATOM 2483 C CA . GLU A 1 294 ? -18.216 -6.155 33.630 1.00 88.88 294 GLU A CA 1
ATOM 2484 C C . GLU A 1 294 ? -19.620 -6.250 33.001 1.00 88.88 294 GLU A C 1
ATOM 2486 O O . GLU A 1 294 ? -20.062 -5.417 32.189 1.00 88.88 294 GLU A O 1
ATOM 2491 N N . ALA A 1 295 ? -20.347 -7.291 33.420 1.00 86.25 295 ALA A N 1
ATOM 2492 C CA . ALA A 1 295 ? -21.706 -7.565 32.979 1.00 86.25 295 ALA A CA 1
ATOM 2493 C C . ALA A 1 295 ? -22.665 -6.431 33.362 1.00 86.25 295 ALA A C 1
ATOM 2495 O O . ALA A 1 295 ? -22.504 -5.762 34.379 1.00 86.25 295 ALA A O 1
ATOM 2496 N N . GLU A 1 296 ? -23.709 -6.257 32.559 1.00 82.06 296 GLU A N 1
ATOM 2497 C CA . GLU A 1 296 ? -24.824 -5.369 32.871 1.00 82.06 296 GLU A CA 1
ATOM 2498 C C . GLU A 1 296 ? -26.093 -6.174 33.100 1.00 82.06 296 GLU A C 1
ATOM 2500 O O . GLU A 1 296 ? -26.212 -7.346 32.719 1.00 82.06 296 GLU A O 1
ATOM 2505 N N . LYS A 1 297 ? -27.081 -5.532 33.721 1.00 78.25 297 LYS A N 1
ATOM 2506 C CA . LYS A 1 297 ? -28.381 -6.150 33.948 1.00 78.25 297 LYS A CA 1
ATOM 2507 C C . LYS A 1 297 ? -28.991 -6.575 32.607 1.00 78.25 297 LYS A C 1
ATOM 2509 O O . LYS A 1 297 ? -29.346 -5.740 31.785 1.00 78.25 297 LYS A O 1
ATOM 2514 N N . GLY A 1 298 ? -29.131 -7.886 32.412 1.00 78.69 298 GLY A N 1
ATOM 2515 C CA . GLY A 1 298 ? -29.717 -8.475 31.205 1.00 78.69 298 GLY A CA 1
ATOM 2516 C C . GLY A 1 298 ? -28.744 -8.706 30.045 1.00 78.69 298 GLY A C 1
ATOM 2517 O O . GLY A 1 298 ? -29.165 -9.267 29.039 1.00 78.69 298 GLY A O 1
ATOM 2518 N N . SER A 1 299 ? -27.462 -8.337 30.168 1.00 81.00 299 SER A N 1
ATOM 2519 C CA . SER A 1 299 ? -26.459 -8.628 29.139 1.00 81.00 299 SER A CA 1
ATOM 2520 C C . SER A 1 299 ? -25.062 -8.830 29.719 1.00 81.00 299 SER A C 1
ATOM 2522 O O . SER A 1 299 ? -24.436 -7.920 30.266 1.00 81.00 299 SER A O 1
ATOM 2524 N N . THR A 1 300 ? -24.540 -10.042 29.558 1.00 84.81 300 THR A N 1
ATOM 2525 C CA . THR A 1 300 ? -23.199 -10.402 30.021 1.00 84.81 300 THR A CA 1
ATOM 2526 C C . THR A 1 300 ? -22.104 -9.824 29.123 1.00 84.81 300 THR A C 1
ATOM 2528 O O . THR A 1 300 ? -21.095 -9.349 29.630 1.00 84.81 300 THR A O 1
ATOM 2531 N N . TYR A 1 301 ? -22.308 -9.799 27.803 1.00 84.94 301 TYR A N 1
ATOM 2532 C CA . TYR A 1 301 ? -21.317 -9.330 26.828 1.00 84.94 301 TYR A CA 1
ATOM 2533 C C . TYR A 1 301 ? -21.889 -8.227 25.944 1.00 84.94 301 TYR A C 1
ATOM 2535 O O . TYR A 1 301 ? -23.045 -8.294 25.536 1.00 84.94 301 TYR A O 1
ATOM 2543 N N . ASN A 1 302 ? -21.064 -7.234 25.597 1.00 87.19 302 ASN A N 1
ATOM 2544 C CA . ASN A 1 302 ? -21.438 -6.257 24.577 1.00 87.19 302 ASN A CA 1
ATOM 2545 C C . ASN A 1 302 ? -21.317 -6.897 23.181 1.00 87.19 302 ASN A C 1
ATOM 2547 O O . ASN A 1 302 ? -20.194 -7.221 22.779 1.00 87.19 302 ASN A O 1
ATOM 2551 N N . PRO A 1 303 ? -22.420 -7.056 22.427 1.00 88.25 303 PRO A N 1
ATOM 2552 C CA . PRO A 1 303 ? -22.364 -7.626 21.085 1.00 88.25 303 PRO A CA 1
ATOM 2553 C C . PRO A 1 303 ? -21.542 -6.770 20.111 1.00 88.25 303 PRO A C 1
ATOM 2555 O O . PRO A 1 303 ? -20.914 -7.328 19.214 1.00 88.25 303 PRO A O 1
ATOM 2558 N N . ASN A 1 304 ? -21.474 -5.447 20.309 1.00 90.25 304 ASN A N 1
ATOM 2559 C CA . ASN A 1 304 ? -20.707 -4.557 19.433 1.00 90.25 304 ASN A CA 1
ATOM 2560 C C . ASN A 1 304 ? -19.202 -4.822 19.541 1.00 90.25 304 ASN A C 1
ATOM 2562 O O . ASN A 1 304 ? -18.540 -4.916 18.515 1.00 90.25 304 ASN A O 1
ATOM 2566 N N . VAL A 1 305 ? -18.682 -5.057 20.753 1.00 92.31 305 VAL A N 1
ATOM 2567 C CA . VAL A 1 305 ? -17.255 -5.380 20.954 1.00 92.31 305 VAL A CA 1
ATOM 2568 C C . VAL A 1 305 ? -16.889 -6.678 20.230 1.00 92.31 305 VAL A C 1
ATOM 2570 O O . VAL A 1 305 ? -15.845 -6.759 19.590 1.00 92.31 305 VAL A O 1
ATOM 2573 N N . ALA A 1 306 ? -17.759 -7.693 20.284 1.00 90.38 306 ALA A N 1
ATOM 2574 C CA . ALA A 1 306 ? -17.535 -8.951 19.571 1.00 90.38 306 ALA A CA 1
ATOM 2575 C C . ALA A 1 306 ? -17.612 -8.777 18.042 1.00 90.38 306 ALA A C 1
ATOM 2577 O O . ALA A 1 306 ? -16.781 -9.326 17.318 1.00 90.38 306 ALA A O 1
ATOM 2578 N N . TYR A 1 307 ? -18.581 -7.998 17.555 1.00 91.25 307 TYR A N 1
ATOM 2579 C CA . TYR A 1 307 ? -18.740 -7.682 16.135 1.00 91.25 307 TYR A CA 1
ATOM 2580 C C . TYR A 1 307 ? -17.524 -6.930 15.570 1.00 91.25 307 TYR A C 1
ATOM 2582 O O . TYR A 1 307 ? -16.959 -7.331 14.552 1.00 91.25 307 TYR A O 1
ATOM 2590 N N . GLU A 1 308 ? -17.075 -5.886 16.263 1.00 95.25 308 GLU A N 1
ATOM 2591 C CA . GLU A 1 308 ? -15.900 -5.090 15.904 1.00 95.25 308 GLU A CA 1
ATOM 2592 C C . GLU A 1 308 ? -14.612 -5.924 15.933 1.00 95.25 308 GLU A C 1
ATOM 2594 O O . GLU A 1 308 ? -13.818 -5.869 14.990 1.00 95.25 308 GLU A O 1
ATOM 2599 N N . LEU A 1 309 ? -14.434 -6.765 16.958 1.00 94.44 309 LEU A N 1
ATOM 2600 C CA . LEU A 1 309 ? -13.289 -7.670 17.060 1.00 94.44 309 LEU A CA 1
ATOM 2601 C C . LEU A 1 309 ? -13.255 -8.671 15.899 1.00 94.44 309 LEU A C 1
ATOM 2603 O O . LEU A 1 309 ? -12.199 -8.875 15.298 1.00 94.44 309 LEU A O 1
ATOM 2607 N N . GLY A 1 310 ? -14.399 -9.264 15.547 1.00 92.62 310 GLY A N 1
ATOM 2608 C CA . GLY A 1 310 ? -14.495 -10.183 14.413 1.00 92.62 310 GLY A CA 1
ATOM 2609 C C . GLY A 1 310 ? -14.095 -9.519 13.091 1.00 92.62 310 GLY A C 1
ATOM 2610 O O . GLY A 1 310 ? -13.365 -10.108 12.293 1.00 92.62 310 GLY A O 1
ATOM 2611 N N . MET A 1 311 ? -14.494 -8.261 12.888 1.00 93.56 311 MET A N 1
ATOM 2612 C CA . MET A 1 311 ? -14.116 -7.475 11.708 1.00 93.56 311 MET A CA 1
ATOM 2613 C C . MET A 1 311 ? -12.630 -7.089 11.695 1.00 93.56 311 MET A C 1
ATOM 2615 O O . MET A 1 311 ? -12.002 -7.063 10.637 1.00 93.56 311 MET A O 1
ATOM 2619 N N . MET A 1 312 ? -12.025 -6.837 12.856 1.00 95.38 312 MET A N 1
ATOM 2620 C CA . MET A 1 312 ? -10.575 -6.643 12.947 1.00 95.38 312 MET A CA 1
ATOM 2621 C C . MET A 1 312 ? -9.818 -7.924 12.574 1.00 95.38 312 MET A C 1
ATOM 2623 O O . MET A 1 312 ? -8.864 -7.887 11.794 1.00 95.38 312 MET A O 1
ATOM 2627 N N . GLN A 1 313 ? -10.257 -9.070 13.099 1.00 91.94 313 GLN A N 1
ATOM 2628 C CA . GLN A 1 313 ? -9.624 -10.365 12.851 1.00 91.94 313 GLN A CA 1
ATOM 2629 C C . GLN A 1 313 ? -9.772 -10.826 11.396 1.00 91.94 313 GLN A C 1
ATOM 2631 O O . GLN A 1 313 ? -8.814 -11.366 10.845 1.00 91.94 313 GLN A O 1
ATOM 2636 N N . CYS A 1 314 ? -10.909 -10.565 10.734 1.00 92.50 314 CYS A N 1
ATOM 2637 C CA . CYS A 1 314 ? -11.078 -10.902 9.313 1.00 92.50 314 CYS A CA 1
ATOM 2638 C C . CYS A 1 314 ? -10.119 -10.113 8.402 1.00 92.50 314 CYS A C 1
ATOM 2640 O O . CYS A 1 314 ? -9.738 -10.587 7.335 1.00 92.50 314 CYS A O 1
ATOM 2642 N N . GLN A 1 315 ? -9.669 -8.942 8.861 1.00 94.25 315 GLN A N 1
ATOM 2643 C CA . GLN A 1 315 ? -8.647 -8.116 8.217 1.00 94.25 315 GLN A CA 1
ATOM 2644 C C . GLN A 1 315 ? -7.220 -8.452 8.688 1.00 94.25 315 GLN A C 1
ATOM 2646 O O . GLN A 1 315 ? -6.281 -7.726 8.367 1.00 94.25 315 GLN A O 1
ATOM 2651 N N . ASN A 1 316 ? -7.042 -9.534 9.456 1.00 93.00 316 ASN A N 1
ATOM 2652 C CA . ASN A 1 316 ? -5.770 -9.960 10.044 1.00 93.00 316 ASN A CA 1
ATOM 2653 C C . ASN A 1 316 ? -5.090 -8.869 10.899 1.00 93.00 316 ASN A C 1
ATOM 2655 O O . ASN A 1 316 ? -3.861 -8.788 10.993 1.00 93.00 316 ASN A O 1
ATOM 2659 N N . LYS A 1 317 ? -5.889 -7.995 11.524 1.00 95.06 317 LYS A N 1
ATOM 2660 C CA . LYS A 1 317 ? -5.387 -6.936 12.401 1.00 95.06 317 LYS A CA 1
ATOM 2661 C C . LYS A 1 317 ? -5.119 -7.493 13.790 1.00 95.06 317 LYS A C 1
ATOM 2663 O O . LYS A 1 317 ? -5.920 -8.235 14.362 1.00 95.06 317 LYS A O 1
ATOM 2668 N N . ARG A 1 318 ? -3.979 -7.109 14.365 1.00 94.62 318 ARG A N 1
ATOM 2669 C CA . ARG A 1 318 ? -3.588 -7.566 15.702 1.00 94.62 318 ARG A CA 1
ATOM 2670 C C . ARG A 1 318 ? -4.446 -6.872 16.754 1.00 94.62 318 ARG A C 1
ATOM 2672 O O . ARG A 1 318 ? -4.461 -5.643 16.824 1.00 94.62 318 ARG A O 1
ATOM 2679 N N . CYS A 1 319 ? -5.091 -7.670 17.598 1.00 95.38 319 CYS A N 1
ATOM 2680 C CA . CYS A 1 319 ? -5.909 -7.176 18.697 1.00 95.38 319 CYS A CA 1
ATOM 2681 C C . CYS A 1 319 ? -5.384 -7.671 20.046 1.00 95.38 319 CYS A C 1
ATOM 2683 O O . CYS A 1 319 ? -4.948 -8.816 20.159 1.00 95.38 319 CYS A O 1
ATOM 2685 N N . LEU A 1 320 ? -5.440 -6.811 21.058 1.00 95.62 320 LEU A N 1
ATOM 2686 C CA . LEU A 1 320 ? -5.411 -7.210 22.461 1.00 95.62 320 LEU A CA 1
ATOM 2687 C C . LEU A 1 320 ? -6.848 -7.486 22.896 1.00 95.62 320 LEU A C 1
ATOM 2689 O O . LEU A 1 320 ? -7.724 -6.655 22.670 1.00 95.62 320 LEU A O 1
ATOM 2693 N N . ILE A 1 321 ? -7.096 -8.639 23.507 1.00 94.38 321 ILE A N 1
ATOM 2694 C CA . ILE A 1 321 ? -8.424 -8.994 24.004 1.00 94.38 321 ILE A CA 1
ATOM 2695 C C . ILE A 1 321 ? -8.344 -9.051 25.524 1.00 94.38 321 ILE A C 1
ATOM 2697 O O . ILE A 1 321 ? -7.6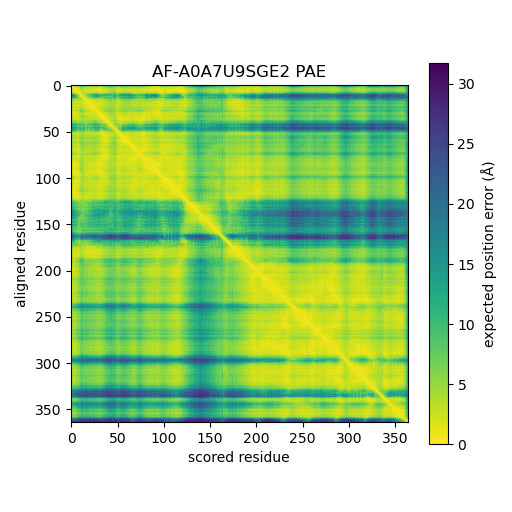05 -9.863 26.077 1.00 94.38 321 ILE A O 1
ATOM 2701 N N . LEU A 1 322 ? -9.091 -8.178 26.190 1.00 93.31 322 LEU A N 1
ATOM 2702 C CA . LEU A 1 322 ? -9.162 -8.080 27.642 1.00 93.31 322 LEU A CA 1
ATOM 2703 C C . LEU A 1 322 ? -10.525 -8.580 28.106 1.00 93.31 322 LEU A C 1
ATOM 2705 O O . LEU A 1 322 ? -11.553 -8.161 27.573 1.00 93.31 322 LEU A O 1
ATOM 2709 N N . LYS A 1 323 ? -10.534 -9.469 29.100 1.00 92.19 323 LYS A N 1
ATOM 2710 C CA . LYS A 1 323 ? -11.761 -9.988 29.712 1.00 92.19 323 LYS A CA 1
ATOM 2711 C C . LYS A 1 323 ? -11.752 -9.716 31.208 1.00 92.19 323 LYS A C 1
ATOM 2713 O O . LYS A 1 323 ? -10.847 -10.175 31.900 1.00 92.19 323 LYS A O 1
ATOM 2718 N N . HIS A 1 324 ? -12.778 -9.046 31.715 1.00 91.88 324 HIS A N 1
ATOM 2719 C CA . HIS A 1 324 ? -12.931 -8.884 33.152 1.00 91.88 324 HIS A CA 1
ATOM 2720 C C . HIS A 1 324 ? -13.193 -10.243 33.823 1.00 91.88 324 HIS A C 1
ATOM 2722 O O . HIS A 1 324 ? -13.932 -11.082 33.295 1.00 91.88 324 HIS A O 1
ATOM 2728 N N . SER A 1 325 ? -12.598 -10.479 34.992 1.00 91.12 325 SER A N 1
ATOM 2729 C CA . SER A 1 325 ? -12.680 -11.755 35.716 1.00 91.12 325 SER A CA 1
ATOM 2730 C C . SER A 1 325 ? -14.087 -12.084 36.225 1.00 91.12 325 SER A C 1
ATOM 2732 O O . SER A 1 325 ? -14.409 -13.257 36.402 1.00 91.12 325 SER A O 1
ATOM 2734 N N . SER A 1 326 ? -14.950 -11.074 36.389 1.00 91.69 326 SER A N 1
ATOM 2735 C CA . SER A 1 326 ? -16.368 -11.259 36.741 1.00 91.69 326 SER A CA 1
ATOM 2736 C C . SER A 1 326 ? -17.220 -11.828 35.602 1.00 91.69 326 SER A C 1
ATOM 2738 O O . SER A 1 326 ? -18.321 -12.323 35.848 1.00 91.69 326 SER A O 1
ATOM 2740 N N . LEU A 1 327 ? -16.736 -11.777 34.356 1.00 89.75 327 LEU A N 1
ATOM 2741 C CA . LEU A 1 327 ? -17.444 -12.366 33.229 1.00 89.75 327 LEU A CA 1
ATOM 2742 C C . LEU A 1 327 ? -17.233 -13.885 33.193 1.00 89.75 327 LEU A C 1
ATOM 2744 O O . LEU A 1 327 ? -16.107 -14.358 33.402 1.00 89.75 327 LEU A O 1
ATOM 2748 N N . PRO A 1 328 ? -18.269 -14.663 32.827 1.00 88.12 328 PRO A N 1
ATOM 2749 C CA . PRO A 1 328 ? -18.118 -16.089 32.567 1.00 88.12 328 PRO A CA 1
ATOM 2750 C C . PRO A 1 328 ? -17.160 -16.341 31.388 1.00 88.12 328 PRO A C 1
ATOM 2752 O O . PRO A 1 328 ? -16.453 -15.452 30.895 1.00 88.12 328 PRO A O 1
ATOM 2755 N N . ASN A 1 329 ? -17.063 -17.588 30.942 1.00 82.38 329 ASN A N 1
ATOM 2756 C CA . ASN A 1 329 ? -16.353 -17.864 29.700 1.00 82.38 329 ASN A CA 1
ATOM 2757 C C . ASN A 1 329 ? -17.166 -17.327 28.514 1.00 82.38 329 ASN A C 1
ATOM 2759 O O . ASN A 1 329 ? -18.387 -17.519 28.498 1.00 82.38 329 ASN A O 1
ATOM 2763 N N . PRO A 1 330 ? -16.518 -16.655 27.541 1.00 77.31 330 PRO A N 1
ATOM 2764 C CA . PRO A 1 330 ? -17.212 -16.162 26.363 1.00 77.31 330 PRO A CA 1
ATOM 2765 C C . PRO A 1 330 ? -17.946 -17.306 25.653 1.00 77.31 330 PRO A C 1
ATOM 2767 O O . PRO A 1 330 ? -17.341 -18.353 25.421 1.00 77.31 330 PRO A O 1
ATOM 2770 N N . PRO A 1 331 ? -19.224 -17.135 25.279 1.00 73.00 331 PRO A N 1
ATOM 2771 C CA . PRO A 1 331 ? -20.000 -18.174 24.604 1.00 73.00 331 PRO A CA 1
ATOM 2772 C C . PRO A 1 331 ? -19.654 -18.305 23.108 1.00 73.00 331 PRO A C 1
ATOM 2774 O O . PRO A 1 331 ? -20.398 -18.939 22.366 1.00 73.00 331 PRO A O 1
ATOM 2777 N N . PHE A 1 332 ? -18.570 -17.675 22.644 1.00 71.88 332 PHE A N 1
ATOM 2778 C CA . PHE A 1 332 ? -18.172 -17.607 21.239 1.00 71.88 332 PHE A CA 1
ATOM 2779 C C . PHE A 1 332 ? -16.723 -18.068 21.036 1.00 71.88 332 PHE A C 1
ATOM 2781 O O . PHE A 1 332 ? -15.806 -17.605 21.716 1.00 71.88 332 PHE A O 1
ATOM 2788 N N . ASP A 1 333 ? -16.513 -18.930 20.036 1.00 71.25 333 ASP A N 1
ATOM 2789 C CA . ASP A 1 333 ? -15.205 -19.524 19.705 1.00 71.25 333 ASP A CA 1
ATOM 2790 C C . ASP A 1 333 ? -14.159 -18.501 19.235 1.00 71.25 333 ASP A C 1
ATOM 2792 O O . ASP A 1 333 ? -12.960 -18.755 19.324 1.00 71.25 333 ASP A O 1
ATOM 2796 N N . ILE A 1 334 ? -14.608 -17.320 18.792 1.00 62.34 334 ILE A N 1
ATOM 2797 C CA . ILE A 1 334 ? -13.795 -16.206 18.263 1.00 62.34 334 ILE A CA 1
ATOM 2798 C C . ILE A 1 334 ? -12.666 -15.788 19.227 1.00 62.34 334 ILE A C 1
ATOM 2800 O O . ILE A 1 334 ? -11.647 -15.233 18.815 1.00 62.34 334 ILE A O 1
ATOM 2804 N N . VAL A 1 335 ? -12.841 -16.057 20.523 1.00 65.75 335 VAL A N 1
ATOM 2805 C CA . VAL A 1 335 ? -11.964 -15.576 21.596 1.00 65.75 335 VAL A CA 1
ATOM 2806 C C . VAL A 1 335 ? -11.321 -16.722 22.390 1.00 65.75 335 VAL A C 1
ATOM 2808 O O . VAL A 1 335 ? -10.589 -16.461 23.341 1.00 65.75 335 VAL A O 1
ATOM 2811 N N . LYS A 1 336 ? -11.534 -17.986 21.996 1.00 65.31 336 LYS A N 1
ATOM 2812 C CA . LYS A 1 336 ? -11.070 -19.167 22.742 1.00 65.31 336 LYS A CA 1
ATOM 2813 C C . LYS A 1 336 ? -9.567 -19.087 23.054 1.00 65.31 336 LYS A C 1
ATOM 2815 O O . LYS A 1 336 ? -8.737 -19.136 22.154 1.00 65.31 336 LYS A O 1
ATOM 2820 N N . ASP A 1 337 ? -9.258 -18.919 24.341 1.00 65.75 337 ASP A N 1
ATOM 2821 C CA . ASP A 1 337 ? -7.920 -18.824 24.947 1.00 65.75 337 ASP A CA 1
ATOM 2822 C C . ASP A 1 337 ? -7.005 -17.682 24.445 1.00 65.75 337 ASP A C 1
ATOM 2824 O O . ASP A 1 337 ? -5.818 -17.650 24.763 1.00 65.75 337 ASP A O 1
ATOM 2828 N N . LEU A 1 338 ? -7.545 -16.706 23.701 1.00 82.75 338 LEU A N 1
ATOM 2829 C CA . LEU A 1 338 ? -6.785 -15.553 23.186 1.00 82.75 338 LEU A CA 1
ATOM 2830 C C . LEU A 1 338 ? -6.861 -14.308 24.083 1.00 82.75 338 LEU A C 1
ATOM 2832 O O . LEU A 1 338 ? -6.140 -13.336 23.850 1.00 82.75 338 LEU A O 1
ATOM 2836 N N . TYR A 1 339 ? -7.754 -14.307 25.073 1.00 89.19 339 TYR A N 1
ATOM 2837 C CA . TYR A 1 339 ? -7.944 -13.176 25.975 1.00 89.19 339 TYR A CA 1
ATOM 2838 C C . TYR A 1 339 ? -7.009 -13.227 27.176 1.00 89.19 339 TYR A C 1
ATOM 2840 O O . TYR A 1 339 ? -6.693 -14.286 27.714 1.00 89.19 339 TYR A O 1
ATOM 2848 N N . ILE A 1 340 ? -6.647 -12.043 27.654 1.00 91.31 340 ILE A N 1
ATOM 2849 C CA . ILE A 1 340 ? -5.979 -11.861 28.934 1.00 91.31 340 ILE A CA 1
ATOM 2850 C C . ILE A 1 340 ? -7.044 -11.442 29.944 1.00 91.31 340 ILE A C 1
ATOM 2852 O O . ILE A 1 340 ? -7.837 -10.528 29.700 1.00 91.31 340 ILE A O 1
ATOM 2856 N N . THR A 1 341 ? -7.107 -12.166 31.060 1.00 90.69 341 THR A N 1
ATOM 2857 C CA . THR A 1 341 ? -8.055 -11.855 32.134 1.00 90.69 341 THR A CA 1
ATOM 2858 C C . THR A 1 341 ? -7.485 -10.747 33.010 1.00 90.69 341 THR A C 1
ATOM 2860 O O . THR A 1 341 ? -6.315 -10.819 33.376 1.00 90.69 341 THR A O 1
ATOM 2863 N N . TYR A 1 342 ? -8.308 -9.760 33.362 1.00 90.81 342 TYR A N 1
ATOM 2864 C CA . TYR A 1 342 ? -7.972 -8.717 34.334 1.00 90.81 342 TYR A CA 1
ATOM 2865 C C . TYR A 1 342 ? -9.058 -8.625 35.411 1.00 90.81 342 TYR A C 1
ATOM 2867 O O . TYR A 1 342 ? -10.217 -8.962 35.166 1.00 90.81 342 TYR A O 1
ATOM 2875 N N . THR A 1 343 ? -8.686 -8.186 36.610 1.00 87.38 343 THR A N 1
ATOM 2876 C CA . THR A 1 343 ? -9.614 -7.962 37.735 1.00 87.38 343 THR A CA 1
ATOM 2877 C C . THR A 1 343 ? -9.658 -6.502 38.165 1.00 87.38 343 THR A C 1
ATOM 2879 O O . THR A 1 343 ? -10.661 -6.039 38.694 1.00 87.38 343 THR A O 1
ATOM 2882 N N . LYS A 1 344 ? -8.557 -5.770 37.986 1.00 83.62 344 LYS A N 1
ATOM 2883 C CA . LYS A 1 344 ? -8.449 -4.358 38.361 1.00 83.62 344 LYS A CA 1
ATOM 2884 C C . LYS A 1 344 ? -7.774 -3.575 37.252 1.00 83.62 344 LYS A C 1
ATOM 2886 O O . LYS A 1 344 ? -6.921 -4.108 36.549 1.00 83.62 344 LYS A O 1
ATOM 2891 N N . GLU A 1 345 ? -8.092 -2.288 37.162 1.00 76.62 345 GLU A N 1
ATOM 2892 C CA . GLU A 1 345 ? -7.519 -1.386 36.155 1.00 76.62 345 GLU A CA 1
ATOM 2893 C C . GLU A 1 345 ? -5.982 -1.358 36.194 1.00 76.62 345 GLU A C 1
ATOM 2895 O O . GLU A 1 345 ? -5.344 -1.282 35.152 1.00 76.62 345 GLU A O 1
ATOM 2900 N N . ILE A 1 346 ? -5.375 -1.511 37.378 1.00 77.38 346 ILE A N 1
ATOM 2901 C CA . ILE A 1 346 ? -3.912 -1.529 37.538 1.00 77.38 346 ILE A CA 1
ATOM 2902 C C . ILE A 1 346 ? -3.229 -2.699 36.813 1.00 77.38 346 ILE A C 1
ATOM 2904 O O . ILE A 1 346 ? -2.082 -2.578 36.402 1.00 77.38 346 ILE A O 1
ATOM 2908 N N . GLU A 1 347 ? -3.921 -3.825 36.614 1.00 83.12 347 GLU A N 1
ATOM 2909 C CA . GLU A 1 347 ? -3.373 -4.981 35.888 1.00 83.12 347 GLU A CA 1
ATOM 2910 C C . GLU A 1 347 ? -3.307 -4.715 34.378 1.00 83.12 347 GLU A C 1
ATOM 2912 O O . GLU A 1 347 ? -2.466 -5.279 33.679 1.00 83.12 347 GLU A O 1
ATOM 2917 N N . ILE A 1 348 ? -4.159 -3.815 33.868 1.00 84.12 348 ILE A N 1
ATOM 2918 C CA . ILE A 1 348 ? -4.161 -3.420 32.455 1.00 84.12 348 ILE A CA 1
ATOM 2919 C C . ILE A 1 348 ? -2.831 -2.749 32.087 1.00 84.12 348 ILE A C 1
ATOM 2921 O O . ILE A 1 348 ? -2.407 -2.865 30.941 1.00 84.12 348 ILE A O 1
ATOM 2925 N N . GLU A 1 349 ? -2.140 -2.120 33.043 1.00 80.56 349 GLU A N 1
ATOM 2926 C CA . GLU A 1 349 ? -0.839 -1.473 32.836 1.00 80.56 349 GLU A CA 1
ATOM 2927 C C . GLU A 1 349 ? 0.204 -2.415 32.252 1.00 80.56 349 GLU A C 1
ATOM 2929 O O . GLU A 1 349 ? 0.724 -2.207 31.152 1.00 80.56 349 GLU A O 1
ATOM 2934 N N . GLU A 1 350 ? 0.493 -3.479 32.995 1.00 85.75 350 GLU A N 1
ATOM 2935 C CA . GLU A 1 350 ? 1.520 -4.439 32.629 1.00 85.75 350 GLU A CA 1
ATOM 2936 C C . GLU A 1 350 ? 1.135 -5.154 31.331 1.00 85.75 350 GLU A C 1
ATOM 2938 O O . GLU A 1 350 ? 1.964 -5.335 30.436 1.00 85.75 350 GLU A O 1
ATOM 2943 N N . ILE A 1 351 ? -0.150 -5.491 31.185 1.00 91.81 351 ILE A N 1
ATOM 2944 C CA . ILE A 1 351 ? -0.679 -6.153 29.992 1.00 91.81 351 ILE A CA 1
ATOM 2945 C C . ILE A 1 351 ? -0.504 -5.268 28.752 1.00 91.81 351 ILE A C 1
ATOM 2947 O O . ILE A 1 351 ? -0.000 -5.732 27.724 1.00 91.81 351 ILE A O 1
ATOM 2951 N N . LEU A 1 352 ? -0.903 -3.997 28.837 1.00 91.94 352 LEU A N 1
ATOM 2952 C CA . LEU A 1 352 ? -0.843 -3.057 27.724 1.00 91.94 352 LEU A CA 1
ATOM 2953 C C . LEU A 1 352 ? 0.608 -2.750 27.352 1.00 91.94 352 LEU A C 1
ATOM 2955 O O . LEU A 1 352 ? 0.953 -2.812 26.172 1.00 91.94 352 LEU A O 1
ATOM 2959 N N . SER A 1 353 ? 1.473 -2.506 28.339 1.00 88.25 353 SER A N 1
ATOM 2960 C CA . SER A 1 353 ? 2.905 -2.280 28.121 1.00 88.25 353 SER A CA 1
ATOM 2961 C C . SER A 1 353 ? 3.560 -3.465 27.399 1.00 88.25 353 SER A C 1
ATOM 2963 O O . SER A 1 353 ? 4.175 -3.298 26.340 1.00 88.25 353 SER A O 1
ATOM 2965 N N . ASN A 1 354 ? 3.331 -4.690 27.885 1.00 90.81 354 ASN A N 1
ATOM 2966 C CA . ASN A 1 354 ? 3.846 -5.910 27.262 1.00 90.81 354 ASN A CA 1
ATOM 2967 C C . ASN A 1 354 ? 3.323 -6.097 25.832 1.00 90.81 354 ASN A C 1
ATOM 2969 O O . ASN A 1 354 ? 4.081 -6.443 24.916 1.00 90.81 354 ASN A O 1
ATOM 2973 N N . TRP A 1 355 ? 2.036 -5.829 25.603 1.00 94.75 355 TRP A N 1
ATOM 2974 C CA . TRP A 1 355 ? 1.452 -5.915 24.270 1.00 94.75 355 TRP A CA 1
ATOM 2975 C C . TRP A 1 355 ? 2.062 -4.888 23.310 1.00 94.75 355 TRP A C 1
ATOM 2977 O O . TRP A 1 355 ? 2.449 -5.263 22.202 1.00 94.75 355 TRP A O 1
ATOM 2987 N N . LEU A 1 356 ? 2.244 -3.635 23.735 1.00 92.38 356 LEU A N 1
ATOM 2988 C CA . LEU A 1 356 ? 2.870 -2.577 22.935 1.00 92.38 356 LEU A CA 1
ATOM 2989 C C . LEU A 1 356 ? 4.334 -2.888 22.597 1.00 92.38 356 LEU A C 1
ATOM 2991 O O . LEU A 1 356 ? 4.764 -2.674 21.459 1.00 92.38 356 LEU A O 1
ATOM 2995 N N . ILE A 1 357 ? 5.092 -3.466 23.533 1.00 89.81 357 ILE A N 1
ATOM 2996 C CA . ILE A 1 357 ? 6.445 -3.984 23.268 1.00 89.81 357 ILE A CA 1
ATOM 2997 C C . ILE A 1 357 ? 6.388 -5.071 22.183 1.00 89.81 357 ILE A C 1
ATOM 2999 O O . ILE A 1 357 ? 7.170 -5.048 21.226 1.00 89.81 357 ILE A O 1
ATOM 3003 N N . SER A 1 358 ? 5.408 -5.976 22.258 1.00 90.56 358 SER A N 1
ATOM 3004 C CA . SER A 1 358 ? 5.206 -7.027 21.251 1.00 90.56 358 SER A CA 1
ATOM 3005 C C . SER A 1 358 ? 4.808 -6.493 19.863 1.00 90.56 358 SER A C 1
ATOM 3007 O O . SER A 1 358 ? 4.938 -7.210 18.862 1.00 90.56 358 SER A O 1
ATOM 3009 N N . LEU A 1 359 ? 4.286 -5.262 19.766 1.00 88.56 359 LEU A N 1
ATOM 3010 C CA . LEU A 1 359 ? 4.027 -4.605 18.481 1.00 88.56 359 LEU A CA 1
ATOM 3011 C C . LEU A 1 359 ? 5.338 -4.173 17.817 1.00 88.56 359 LEU A C 1
ATOM 3013 O O . LEU A 1 359 ? 5.507 -4.382 16.618 1.00 88.56 359 LEU A O 1
ATOM 3017 N N . LYS A 1 360 ? 6.291 -3.658 18.605 1.00 78.44 360 LYS A N 1
ATOM 3018 C CA . LYS A 1 360 ? 7.598 -3.171 18.129 1.00 78.44 360 LYS A CA 1
ATOM 3019 C C . LYS A 1 360 ? 8.552 -4.312 17.740 1.00 78.44 360 LYS A C 1
ATOM 3021 O O . LYS A 1 360 ? 9.321 -4.174 16.796 1.00 78.44 360 LYS A O 1
ATOM 3026 N N . GLY A 1 361 ? 8.482 -5.456 18.427 1.00 59.03 361 GLY A N 1
ATOM 3027 C CA . GLY A 1 361 ? 9.404 -6.591 18.244 1.00 59.03 361 GLY A CA 1
ATOM 3028 C C . GLY A 1 361 ? 9.187 -7.477 17.005 1.00 59.03 361 GLY A C 1
ATOM 3029 O O . GLY A 1 361 ? 9.964 -8.405 16.794 1.00 59.03 361 GLY A O 1
ATOM 3030 N N . LYS A 1 362 ? 8.155 -7.230 16.185 1.00 50.22 362 LYS A N 1
ATOM 3031 C CA . LYS A 1 362 ? 7.842 -8.023 14.974 1.00 50.22 362 LYS A CA 1
ATOM 3032 C C . LYS A 1 362 ? 8.019 -7.244 13.660 1.00 50.22 362 LYS A C 1
ATOM 3034 O O . LYS A 1 362 ? 7.307 -7.498 12.696 1.00 50.22 362 LYS A O 1
ATOM 3039 N N . GLY A 1 363 ? 8.975 -6.318 13.612 1.00 37.97 363 GLY A N 1
ATOM 3040 C CA . GLY A 1 363 ? 9.540 -5.840 12.349 1.00 37.97 363 GLY A CA 1
ATOM 3041 C C . GLY A 1 363 ? 10.669 -6.770 11.902 1.00 37.97 363 GLY A C 1
ATOM 3042 O O . GLY A 1 363 ? 11.825 -6.518 12.234 1.00 37.97 363 GLY A O 1
ATOM 3043 N N . ARG A 1 364 ? 10.341 -7.873 11.225 1.00 28.80 364 ARG A N 1
ATOM 3044 C CA . ARG A 1 364 ? 11.296 -8.666 10.439 1.00 28.80 364 ARG A CA 1
ATOM 3045 C C . ARG A 1 364 ? 10.701 -8.951 9.078 1.00 28.80 364 ARG A C 1
ATOM 3047 O O . ARG A 1 364 ? 9.534 -9.401 9.062 1.00 28.80 364 ARG A O 1
#

Mean predicted aligned error: 7.67 Å

Secondary structure (DSSP, 8-state):
--EEEEEEE--TTSSHHHHHHHHHHH-TTEEEPPEEE-SPP-TT--TTS-SEEE--HHHHHHT---GGGEEEETTEEEE--HHHHHHHHHH-SEEEEE---HHHHHHHHHHHTTTEEEEEEEEE--HHHHHHHHHHTT--HHHHHHHHHHHHHHHHHHHHS---SS-EEEE-SSHHHHHHHHHHHHHSGGGS--TTEEESSSS-EEEPPGGGGGGHHHHHHHHHHS-GGGEEEEE----GGGHHHHHHHHHHHHHTTPEEE-TTSTTTTTSSSSTTHHHHHHHT-SEEEEEE---BTTBSS-HHHHHHHHHHHHTT-EEEEEEETTS---SSGGGTTTPEEESSHHHHHHHHHHHHHHHHTT--

Foldseek 3Di:
DAAEEEAEEAAPLLCLLVVQVLCVVPPVLEDEAAKEKCDDDDPPDDPVRDSYDHDHPVVNVVVVFDPLQWDDDPNMIIGHHPVSQVVSRVRGRYYYYYDHDPSSLVSCCVVCQQRHLYAYEYRDEDLVLSLVVCVVVPDDPVVSVVRSVRRVVSVCVVVVDPPDPDYHYQYVHDSVSSSVSVVCVCVDPSRDDDLQWQPLGNNQIDGHDPLCSVLSVVLVVLCVVFPQLQEEEEADDDDPVCPVLLVVLQVVSVVLRHHYDYCCPPSQVVSPVDPCSLVSSLNSHQEYEQAQDCADDPGLGDVRSVVSLVSCVVSVRYYAYEHEPNGDPDPDPSCVVRYDYDHDSVVVVVVVVVVSVVSVPPPD

Solvent-accessible surface area (backbone atoms only — not comparable to full-atom values): 20671 Å² total; per-residue (Å²): 132,86,24,34,35,36,40,39,30,61,41,75,78,29,46,65,51,60,50,50,53,52,44,59,75,72,37,84,54,46,42,78,51,63,25,44,26,48,49,78,89,53,94,86,58,55,82,90,60,54,56,68,43,75,37,57,65,70,60,52,58,73,66,65,57,51,69,74,44,37,50,74,57,93,93,24,47,36,28,37,56,70,65,59,53,51,52,38,45,72,76,25,54,32,26,35,37,76,52,86,42,71,70,41,52,54,50,46,42,73,73,31,30,65,68,18,40,60,45,56,33,37,36,38,51,55,64,71,58,40,52,53,50,41,50,73,74,67,51,51,69,72,61,44,54,58,42,50,54,52,31,48,57,47,49,49,54,54,71,75,42,85,58,63,100,72,60,43,75,44,59,43,78,42,71,70,58,27,54,51,48,54,52,47,54,79,67,31,73,88,76,47,86,55,76,57,43,49,66,85,33,66,68,48,65,45,78,50,60,79,92,44,50,90,38,48,67,57,49,48,53,48,35,74,76,44,54,34,91,33,22,30,33,52,33,60,79,92,52,79,86,42,48,62,57,48,55,49,53,38,50,53,33,44,76,70,70,29,42,65,40,44,46,76,39,87,95,39,44,69,69,63,78,50,95,58,19,52,61,52,50,47,75,36,30,48,32,34,36,34,48,48,54,73,57,51,96,95,40,67,67,67,66,63,36,55,53,52,47,51,57,38,50,77,69,72,34,59,63,50,37,38,32,30,62,86,44,76,81,77,97,52,78,95,51,69,90,66,53,47,75,36,86,49,72,75,54,49,51,62,54,50,52,54,50,55,52,59,62,66,75,66,81,123